Protein AF-0000000066665970 (afdb_homodimer)

Solvent-accessible surface area (backbone atoms only — not comparable to full-atom values): 19344 Å² total; per-residue (Å²): 90,28,42,29,32,41,60,46,60,26,28,66,60,23,22,53,24,30,76,84,65,47,53,86,88,64,72,66,55,68,67,56,44,50,51,52,45,58,52,54,68,64,41,57,36,41,33,26,25,52,68,52,44,53,59,45,62,69,40,40,80,62,57,58,90,84,49,55,71,68,56,52,49,40,20,52,50,56,42,66,36,40,30,42,35,45,34,78,76,65,85,76,74,64,57,56,41,43,82,39,59,70,59,65,60,60,50,50,52,50,57,25,66,72,37,69,52,34,31,34,46,37,49,52,68,52,45,45,64,32,52,85,71,66,60,60,47,31,41,38,39,32,37,34,44,30,36,48,30,45,46,47,53,61,60,51,79,39,97,59,60,46,64,36,35,76,75,46,75,46,80,54,98,66,34,41,36,39,32,32,30,69,98,90,30,42,28,33,40,60,45,60,26,29,67,60,24,24,54,23,31,76,84,65,47,55,87,89,66,71,68,54,69,68,57,44,50,50,50,45,57,52,54,70,64,43,58,35,41,32,26,25,53,68,52,44,52,57,45,63,69,41,37,78,62,57,56,90,84,49,54,71,68,56,52,49,42,21,52,50,57,41,65,37,39,30,41,34,45,34,76,76,66,88,76,72,64,58,56,41,43,82,38,58,69,59,65,60,60,51,50,52,50,55,25,66,73,39,69,52,34,31,34,46,37,48,53,68,53,46,43,65,31,51,85,71,68,60,59,48,30,40,38,38,32,38,35,44,32,35,47,31,46,47,47,54,60,60,50,77,40,96,60,61,45,62,36,34,77,73,46,76,46,81,53,96,66,34,42,36,38,31,31,30,70,99

Sequence (366 aa):
MRKLIYSFTVSLDGFINDRDGKIDWSDPDDELHQFHNDRYREIEISLHGRRLYELMAEYWPHVPADASPIEREFGRLWTDKPKVVFSRTLTEVQWNSTLVRENAVEEVRKLKADGDGVMEVGGAELGAALIPHGLVDEYWLFVSPVVLGGGTPLFPLLDKRIQLRLAETKHFDKVVHMRYVLDMRKLIYSFTVSLDGFINDRDGKIDWSDPDDELHQFHNDRYREIEISLHGRRLYELMAEYWPHVPADASPIEREFGRLWTDKPKVVFSRTLTEVQWNSTLVRENAVEEVRKLKADGDGVMEVGGAELGAALIPHGLVDEYWLFVSPVVLGGGTPLFPLLDKRIQLRLAETKHFDKVVHMRYVLD

Radius of gyration: 23.0 Å; Cα contacts (8 Å, |Δi|>4): 744; chains: 2; bounding box: 43×68×48 Å

pLDDT: mean 96.1, std 2.22, range [83.62, 98.44]

InterPro domains:
  IPR002734 Bacterial bifunctional deaminase-reductase, C-terminal [PF01872] (2-177)
  IPR024072 Dihydrofolate reductase-like domain superfamily [G3DSA:3.40.430.10] (2-180)
  IPR024072 Dihydrofolate reductase-like domain superfamily [SSF53597] (2-179)
  IPR050765 Riboflavin Biosynthesis HTP Reductase [PTHR38011] (2-181)

Structure (mmCIF, N/CA/C/O backbone):
data_AF-0000000066665970-model_v1
#
loop_
_entity.id
_entity.type
_entity.pdbx_description
1 polymer 'Bacterial bifunctional deaminase-reductase C-terminal domain-containing protein'
#
loop_
_atom_site.group_PDB
_atom_site.id
_atom_site.type_symbol
_atom_site.label_atom_id
_atom_site.label_alt_id
_atom_site.label_comp_id
_atom_site.label_asym_id
_atom_site.label_entity_id
_atom_site.label_seq_id
_atom_site.pdbx_PDB_ins_code
_atom_site.Cartn_x
_atom_site.Cartn_y
_atom_site.Cartn_z
_atom_site.occupancy
_atom_site.B_iso_or_equiv
_atom_site.auth_seq_id
_atom_site.auth_comp_id
_atom_site.auth_asym_id
_atom_site.auth_atom_id
_atom_site.pdbx_PDB_model_num
ATOM 1 N N . MET A 1 1 ? -19.266 21.188 7.223 1 94.88 1 MET A N 1
ATOM 2 C CA . MET A 1 1 ? -18.219 20.656 8.094 1 94.88 1 MET A CA 1
ATOM 3 C C . MET A 1 1 ? -16.891 20.594 7.363 1 94.88 1 MET A C 1
ATOM 5 O O . MET A 1 1 ? -16.828 20.25 6.18 1 94.88 1 MET A O 1
ATOM 9 N N . ARG A 1 2 ? -15.82 20.938 8.062 1 97.75 2 ARG A N 1
ATOM 10 C CA . ARG A 1 2 ? -14.5 20.875 7.449 1 97.75 2 ARG A CA 1
ATOM 11 C C . ARG A 1 2 ? -14.18 19.453 6.98 1 97.75 2 ARG A C 1
ATOM 13 O O . ARG A 1 2 ? -14.555 18.484 7.637 1 97.75 2 ARG A O 1
ATOM 20 N N . LYS A 1 3 ? -13.5 19.391 5.941 1 97.44 3 LYS A N 1
ATOM 21 C CA . LYS A 1 3 ? -12.953 18.125 5.469 1 97.44 3 LYS A CA 1
ATOM 22 C C . LYS A 1 3 ? -11.594 17.844 6.102 1 97.44 3 LYS A C 1
ATOM 24 O O . LYS A 1 3 ? -10.758 18.75 6.215 1 97.44 3 LYS A O 1
A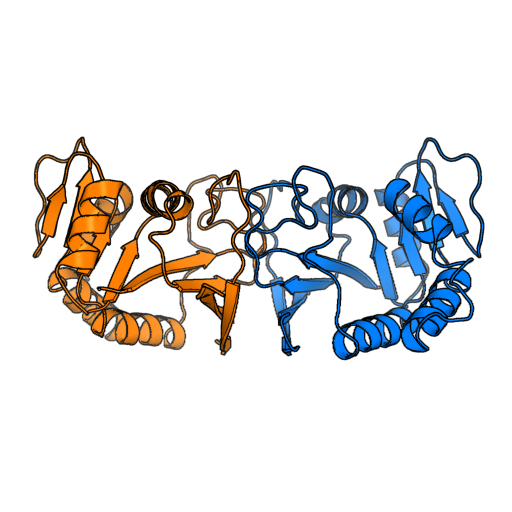TOM 29 N N . LEU A 1 4 ? -11.414 16.641 6.531 1 98.25 4 LEU A N 1
ATOM 30 C CA . LEU A 1 4 ? -10.133 16.234 7.09 1 98.25 4 LEU A CA 1
ATOM 31 C C . LEU A 1 4 ? -9.414 15.258 6.16 1 98.25 4 LEU A C 1
ATOM 33 O O . LEU A 1 4 ? -9.953 14.188 5.84 1 98.25 4 LEU A O 1
ATOM 37 N N . ILE A 1 5 ? -8.203 15.641 5.773 1 98.19 5 ILE A N 1
ATOM 38 C CA . ILE A 1 5 ? -7.395 14.844 4.863 1 98.19 5 ILE A CA 1
ATOM 39 C C . ILE A 1 5 ? -6.242 14.195 5.633 1 98.19 5 ILE A C 1
ATOM 41 O O . ILE A 1 5 ? -5.613 14.836 6.477 1 98.19 5 ILE A O 1
ATOM 45 N N . TYR A 1 6 ? -6.055 12.961 5.457 1 98.06 6 TYR A N 1
ATOM 46 C CA . TYR A 1 6 ? -4.879 12.219 5.898 1 98.06 6 TYR A CA 1
ATOM 47 C C . TYR A 1 6 ? -3.949 11.922 4.727 1 98.06 6 TYR A C 1
ATOM 49 O O . TYR A 1 6 ? -4.285 11.133 3.846 1 98.06 6 TYR A O 1
ATOM 57 N N . SER A 1 7 ? -2.76 12.547 4.73 1 96.69 7 SER A N 1
ATOM 58 C CA . SER A 1 7 ? -1.873 12.5 3.572 1 96.69 7 SER A CA 1
ATOM 59 C C . SER A 1 7 ? -0.448 12.141 3.979 1 96.69 7 SER A C 1
ATOM 61 O O . SER A 1 7 ? 0.111 12.742 4.898 1 96.69 7 SER A O 1
ATOM 63 N N . PHE A 1 8 ? 0.18 11.156 3.26 1 96.38 8 PHE A N 1
ATOM 64 C CA . PHE A 1 8 ? 1.546 10.734 3.549 1 96.38 8 PHE A CA 1
ATOM 65 C C . PHE A 1 8 ? 2.213 10.164 2.301 1 96.38 8 PHE A C 1
ATOM 67 O O . PHE A 1 8 ? 1.544 9.586 1.443 1 96.38 8 PHE A O 1
ATOM 74 N N . THR A 1 9 ? 3.498 10.438 2.242 1 96.94 9 THR A N 1
ATOM 75 C CA . THR A 1 9 ? 4.312 9.539 1.429 1 96.94 9 THR A CA 1
ATOM 76 C C . THR A 1 9 ? 4.492 8.195 2.123 1 96.94 9 THR A C 1
ATOM 78 O O . THR A 1 9 ? 4.801 8.141 3.316 1 96.94 9 THR A O 1
ATOM 81 N N . VAL A 1 10 ? 4.242 7.16 1.372 1 97.56 10 VAL A N 1
ATOM 82 C CA . VAL A 1 10 ? 4.223 5.832 1.976 1 97.56 10 VAL A CA 1
ATOM 83 C C . VAL A 1 10 ? 4.961 4.844 1.075 1 97.56 10 VAL A C 1
ATOM 85 O O . VAL A 1 10 ? 4.973 5 -0.149 1 97.56 10 VAL A O 1
ATOM 88 N N . SER A 1 11 ? 5.672 3.883 1.719 1 98 11 SER A N 1
ATOM 89 C CA . SER A 1 11 ? 6.309 2.805 0.971 1 98 11 SER A CA 1
ATOM 90 C C . SER A 1 11 ? 5.281 1.805 0.455 1 98 11 SER A C 1
ATOM 92 O O . SER A 1 11 ? 4.113 1.843 0.856 1 98 11 SER A O 1
ATOM 94 N N . LEU A 1 12 ? 5.707 0.914 -0.422 1 97.25 12 LEU A N 1
ATOM 95 C CA . LEU A 1 12 ? 4.82 -0.075 -1.021 1 97.25 12 LEU A CA 1
ATOM 96 C C . LEU A 1 12 ? 4.242 -1.004 0.042 1 97.25 12 LEU A C 1
ATOM 98 O O . LEU A 1 12 ? 3.117 -1.49 -0.096 1 97.25 12 LEU A O 1
ATOM 102 N N . ASP A 1 13 ? 5.055 -1.202 1.078 1 97.31 13 ASP A N 1
ATOM 103 C CA . ASP A 1 13 ? 4.605 -2.107 2.131 1 97.31 13 ASP A CA 1
ATOM 104 C C . ASP A 1 13 ? 3.93 -1.341 3.264 1 97.31 13 ASP A C 1
ATOM 106 O O . ASP A 1 13 ? 3.664 -1.902 4.328 1 97.31 13 ASP A O 1
ATOM 110 N N . GLY A 1 14 ? 3.629 -0.026 3.125 1 96.69 14 GLY A N 1
ATOM 111 C CA . GLY A 1 14 ? 2.652 0.674 3.943 1 96.69 14 GLY A CA 1
ATOM 112 C C . GLY A 1 14 ? 3.275 1.429 5.102 1 96.69 14 GLY A C 1
ATOM 113 O O . GLY A 1 14 ? 2.594 1.75 6.078 1 96.69 14 GLY A O 1
ATOM 114 N N . PHE A 1 15 ? 4.574 1.731 5.016 1 97.38 15 PHE A N 1
ATOM 115 C CA . PHE A 1 15 ? 5.234 2.432 6.113 1 97.38 15 PHE A CA 1
ATOM 116 C C . PHE A 1 15 ? 5.543 3.873 5.727 1 97.38 15 PHE A C 1
ATOM 118 O O . PHE A 1 15 ? 5.875 4.156 4.574 1 97.38 15 PHE A O 1
ATOM 125 N N . ILE A 1 16 ? 5.504 4.781 6.746 1 96.62 16 ILE A N 1
ATOM 126 C CA . ILE A 1 16 ? 5.738 6.195 6.477 1 96.62 16 ILE A CA 1
ATOM 127 C C . ILE A 1 16 ? 7.18 6.559 6.824 1 96.62 16 ILE A C 1
ATOM 129 O O . ILE A 1 16 ? 7.66 7.637 6.465 1 96.62 16 ILE A O 1
ATOM 133 N N . ASN A 1 17 ? 7.852 5.77 7.574 1 96.12 17 ASN A N 1
ATOM 134 C CA . ASN A 1 17 ? 9.281 5.809 7.867 1 96.12 17 ASN A CA 1
ATOM 135 C C . ASN A 1 17 ? 9.844 4.41 8.094 1 96.12 17 ASN A C 1
ATOM 137 O O . ASN A 1 17 ? 9.094 3.438 8.188 1 96.12 17 ASN A O 1
ATOM 141 N N . ASP A 1 18 ? 11.156 4.312 8.008 1 96.31 18 ASP A N 1
ATOM 142 C CA . ASP A 1 18 ? 11.75 2.998 8.227 1 96.31 18 ASP A CA 1
ATOM 143 C C . ASP A 1 18 ? 11.906 2.709 9.719 1 96.31 18 ASP A C 1
ATOM 145 O O . ASP A 1 18 ? 11.383 3.447 10.562 1 96.31 18 ASP A O 1
ATOM 149 N N . ARG A 1 19 ? 12.5 1.655 10.109 1 95.19 19 ARG A N 1
ATOM 150 C CA . ARG A 1 19 ? 12.578 1.18 11.492 1 95.19 19 ARG A CA 1
ATOM 151 C C . ARG A 1 19 ? 13.375 2.15 12.359 1 95.19 19 ARG A C 1
ATOM 153 O O . ARG A 1 19 ? 13.195 2.188 13.578 1 95.19 19 ARG A O 1
ATOM 160 N N . ASP A 1 20 ? 14.211 2.898 11.734 1 94.12 20 ASP A N 1
ATOM 161 C CA . ASP A 1 20 ? 15.016 3.877 12.453 1 94.12 20 ASP A CA 1
ATOM 162 C C . ASP A 1 20 ? 14.344 5.246 12.469 1 94.12 20 ASP A C 1
ATOM 164 O O . ASP A 1 20 ? 14.938 6.234 12.891 1 94.12 20 ASP A O 1
ATOM 168 N N . GLY A 1 21 ? 13.195 5.293 11.93 1 92.44 21 GLY A N 1
ATOM 169 C CA . GLY A 1 21 ? 12.469 6.547 11.883 1 92.44 21 GLY A CA 1
ATOM 170 C C . GLY A 1 21 ? 12.914 7.461 10.758 1 92.44 21 GLY A C 1
ATOM 171 O O . GLY A 1 21 ? 12.523 8.633 10.711 1 92.44 21 GLY A O 1
ATOM 172 N N . LYS A 1 22 ? 13.68 6.938 9.844 1 93.25 22 LYS A N 1
ATOM 173 C CA . LYS A 1 22 ? 14.234 7.758 8.773 1 93.25 22 LYS A CA 1
ATOM 174 C C . LYS A 1 22 ? 13.297 7.785 7.562 1 93.25 22 LYS A C 1
ATOM 176 O O . LYS A 1 22 ? 12.578 6.816 7.309 1 93.25 22 LYS A O 1
ATOM 181 N N . ILE A 1 23 ? 13.344 8.938 6.828 1 93.19 23 ILE A N 1
ATOM 182 C CA . ILE A 1 23 ? 12.484 9.125 5.664 1 93.19 23 ILE A CA 1
ATOM 183 C C . ILE A 1 23 ? 13.328 9.523 4.457 1 93.19 23 ILE A C 1
ATOM 185 O O . ILE A 1 23 ? 12.844 10.211 3.555 1 93.19 23 ILE A O 1
ATOM 189 N N . ASP A 1 24 ? 14.594 9.188 4.406 1 93.19 24 ASP A N 1
ATOM 190 C CA . ASP A 1 24 ? 15.516 9.586 3.348 1 93.19 24 ASP A CA 1
ATOM 191 C C . ASP A 1 24 ? 15.125 8.953 2.016 1 93.19 24 ASP A C 1
ATOM 193 O O . ASP A 1 24 ? 15.609 9.367 0.958 1 93.19 24 ASP A O 1
ATOM 197 N N . TRP A 1 25 ? 14.258 8.047 1.976 1 93.25 25 TRP A N 1
ATOM 198 C CA . TRP A 1 25 ? 13.789 7.332 0.794 1 93.25 25 TRP A CA 1
ATOM 199 C C . TRP A 1 25 ? 12.617 8.062 0.148 1 93.25 25 TRP A C 1
ATOM 201 O O . TRP A 1 25 ? 12.195 7.719 -0.959 1 93.25 25 TRP A O 1
ATOM 211 N N . SER A 1 26 ? 12.039 9.148 0.821 1 92.06 26 SER A N 1
ATOM 212 C CA . SER A 1 26 ? 10.766 9.734 0.41 1 92.06 26 SER A CA 1
ATOM 213 C C . SER A 1 26 ? 10.953 11.172 -0.058 1 92.06 26 SER A C 1
ATOM 215 O O . SER A 1 26 ? 9.969 11.906 -0.233 1 92.06 26 SER A O 1
ATOM 217 N N . ASP A 1 27 ? 12.102 11.633 -0.301 1 89.19 27 ASP A N 1
ATOM 218 C CA . ASP A 1 27 ? 12.328 13.023 -0.698 1 89.19 27 ASP A CA 1
ATOM 219 C C . ASP A 1 27 ? 11.648 13.328 -2.027 1 89.19 27 ASP A C 1
ATOM 221 O O . ASP A 1 27 ? 11.914 12.68 -3.037 1 89.19 27 ASP A O 1
ATOM 225 N N . PRO A 1 28 ? 10.867 14.367 -2.012 1 92.62 28 PRO A N 1
ATOM 226 C CA . PRO A 1 28 ? 10.195 14.711 -3.268 1 92.62 28 PRO A CA 1
ATOM 227 C C . PRO A 1 28 ? 11.117 15.406 -4.262 1 92.62 28 PRO A C 1
ATOM 229 O O . PRO A 1 28 ? 12 16.172 -3.863 1 92.62 28 PRO A O 1
ATOM 232 N N . ASP A 1 29 ? 10.844 15.125 -5.508 1 93.38 29 ASP A N 1
ATOM 233 C CA . ASP A 1 29 ? 11.438 15.992 -6.52 1 93.38 29 ASP A CA 1
ATOM 234 C C . ASP A 1 29 ? 10.688 17.312 -6.613 1 93.38 29 ASP A C 1
ATOM 236 O O . ASP A 1 29 ? 9.711 17.547 -5.887 1 93.38 29 ASP A O 1
ATOM 240 N N . ASP A 1 30 ? 11.086 18.188 -7.5 1 94.94 30 ASP A N 1
ATOM 241 C CA . ASP A 1 30 ? 10.547 19.531 -7.559 1 94.94 30 ASP A CA 1
ATOM 242 C C . ASP A 1 30 ? 9.062 19.531 -7.918 1 94.94 30 ASP A C 1
ATOM 244 O O . ASP A 1 30 ? 8.266 20.281 -7.344 1 94.94 30 ASP A O 1
ATOM 248 N N . GLU A 1 31 ? 8.75 18.703 -8.805 1 97.06 31 GLU A N 1
ATOM 249 C CA . GLU A 1 31 ? 7.352 18.656 -9.227 1 97.06 31 GLU A CA 1
ATOM 250 C C . GLU A 1 31 ? 6.441 18.234 -8.086 1 97.06 31 GLU A C 1
ATOM 252 O O . GLU A 1 31 ? 5.418 18.859 -7.824 1 97.06 31 GLU A O 1
ATOM 257 N N . LEU A 1 32 ? 6.801 17.188 -7.445 1 96.94 32 LEU A N 1
ATOM 258 C CA . LEU A 1 32 ? 6.016 16.703 -6.32 1 96.94 32 LEU A CA 1
ATOM 259 C C . LEU A 1 32 ? 6.008 17.703 -5.176 1 96.94 32 LEU A C 1
ATOM 261 O O . LEU A 1 32 ? 4.969 17.922 -4.551 1 96.94 32 LEU A O 1
ATOM 265 N N . HIS A 1 33 ? 7.148 18.297 -4.922 1 96.75 33 HIS A N 1
ATOM 266 C CA . HIS A 1 33 ? 7.215 19.312 -3.875 1 96.75 33 HIS A CA 1
ATOM 267 C C . HIS A 1 33 ? 6.285 20.484 -4.18 1 96.75 33 HIS A C 1
ATOM 269 O O . HIS A 1 33 ? 5.566 20.953 -3.295 1 96.75 33 HIS A O 1
ATOM 275 N N . GLN A 1 34 ? 6.309 20.938 -5.406 1 97.75 34 GLN A N 1
ATOM 276 C CA . GLN A 1 34 ? 5.422 22.031 -5.789 1 97.75 34 GLN A CA 1
ATOM 277 C C . GLN A 1 34 ? 3.957 21.625 -5.652 1 97.75 34 GLN A C 1
ATOM 279 O O . GLN A 1 34 ? 3.117 22.438 -5.246 1 97.75 34 GLN A O 1
ATOM 284 N N . PHE A 1 35 ? 3.662 20.422 -5.992 1 97.94 35 PHE A N 1
ATOM 285 C CA . PHE A 1 35 ? 2.312 19.906 -5.805 1 97.94 35 PHE A CA 1
ATOM 286 C C . PHE A 1 35 ? 1.904 19.984 -4.34 1 97.94 35 PHE A C 1
ATOM 288 O O . PHE A 1 35 ? 0.783 20.375 -4.02 1 97.94 35 PHE A O 1
ATOM 295 N N . HIS A 1 36 ? 2.766 19.594 -3.398 1 97 36 HIS A N 1
ATOM 296 C CA . HIS A 1 36 ? 2.502 19.672 -1.966 1 97 36 HIS A CA 1
ATOM 297 C C . HIS A 1 36 ? 2.277 21.125 -1.531 1 97 36 HIS A C 1
ATOM 299 O O . HIS A 1 36 ? 1.388 21.406 -0.723 1 97 36 HIS A O 1
ATOM 305 N N . ASN A 1 37 ? 3.094 22.016 -2.088 1 98 37 ASN A N 1
ATOM 306 C CA . ASN A 1 37 ? 2.916 23.422 -1.77 1 98 37 ASN A CA 1
ATOM 307 C C . ASN A 1 37 ? 1.539 23.922 -2.193 1 98 37 ASN A C 1
ATOM 309 O O . ASN A 1 37 ? 0.858 24.609 -1.424 1 98 37 ASN A O 1
ATOM 313 N N . ASP A 1 38 ? 1.176 23.594 -3.416 1 97.94 38 ASP A N 1
ATOM 314 C CA . ASP A 1 38 ? -0.11 24.031 -3.949 1 97.94 38 ASP A CA 1
ATOM 315 C C . ASP A 1 38 ? -1.266 23.5 -3.102 1 97.94 38 ASP A C 1
ATOM 317 O O . ASP A 1 38 ? -2.193 24.25 -2.775 1 97.94 38 ASP A O 1
ATOM 321 N N . ARG A 1 39 ? -1.162 22.297 -2.748 1 96.06 39 ARG A N 1
ATOM 322 C CA . ARG A 1 39 ? -2.182 21.703 -1.899 1 96.06 39 ARG A CA 1
ATOM 323 C C . ARG A 1 39 ? -2.207 22.344 -0.521 1 96.06 39 ARG A C 1
ATOM 325 O O . ARG A 1 39 ? -3.277 22.641 0.013 1 96.06 39 ARG A O 1
ATOM 332 N N . TYR A 1 40 ? -1.045 22.547 0.032 1 97 40 TYR A N 1
ATOM 333 C CA . TYR A 1 40 ? -0.93 23.109 1.368 1 97 40 TYR A CA 1
ATOM 334 C C . TYR A 1 40 ? -1.533 24.516 1.416 1 97 40 TYR A C 1
ATOM 336 O O . TYR A 1 40 ? -2.111 24.906 2.43 1 97 40 TYR A O 1
ATOM 344 N N . ARG A 1 41 ? -1.394 25.188 0.301 1 97 41 ARG A N 1
ATOM 345 C CA . ARG A 1 41 ? -1.977 26.531 0.196 1 97 41 ARG A CA 1
ATOM 346 C C . ARG A 1 41 ? -3.488 26.484 0.397 1 97 41 ARG A C 1
ATOM 348 O O . ARG A 1 41 ? -4.074 27.422 0.947 1 97 41 ARG A O 1
ATOM 355 N N . GLU A 1 42 ? -4.055 25.422 0.084 1 96.19 42 GLU A N 1
ATOM 356 C CA . GLU A 1 42 ? -5.512 25.312 0.111 1 96.19 42 GLU A CA 1
ATOM 357 C C . GLU A 1 42 ? -6.004 24.844 1.478 1 96.19 42 GLU A C 1
ATOM 359 O O . GLU A 1 42 ? -7.195 24.922 1.774 1 96.19 42 GLU A O 1
ATOM 364 N N . ILE A 1 43 ? -5.148 24.375 2.314 1 97.31 43 ILE A N 1
ATOM 365 C CA . ILE A 1 43 ? -5.488 23.906 3.648 1 97.31 43 ILE A CA 1
ATOM 366 C C . ILE A 1 43 ? -5.758 25.078 4.574 1 97.31 43 ILE A C 1
ATOM 368 O O . ILE A 1 43 ? -5.031 26.078 4.543 1 97.31 43 ILE A O 1
ATOM 372 N N . GLU A 1 44 ? -6.805 24.953 5.309 1 98.06 44 GLU A N 1
ATOM 373 C CA . GLU A 1 44 ? -7.145 26 6.266 1 98.06 44 GLU A CA 1
ATOM 374 C C . GLU A 1 44 ? -6.398 25.812 7.582 1 98.06 44 GLU A C 1
ATOM 376 O O . GLU A 1 44 ? -5.898 26.781 8.156 1 98.06 44 GLU A O 1
ATOM 381 N N . ILE A 1 45 ? -6.324 24.578 8.062 1 98.25 45 ILE A N 1
ATOM 382 C CA . ILE A 1 45 ? -5.688 24.266 9.336 1 98.25 45 ILE A CA 1
ATOM 383 C C . ILE A 1 45 ? -4.863 22.984 9.188 1 98.25 45 ILE A C 1
ATOM 385 O O . ILE A 1 45 ? -5.336 21.984 8.625 1 98.25 45 ILE A O 1
ATOM 389 N N . SER A 1 46 ? -3.686 23.031 9.625 1 98.25 46 SER A N 1
ATOM 390 C CA . SER A 1 46 ? -2.836 21.859 9.68 1 98.25 46 SER A CA 1
ATOM 391 C C . SER A 1 46 ? -2.787 21.266 11.094 1 98.25 46 SER A C 1
ATOM 393 O O . SER A 1 46 ? -2.541 22 12.062 1 98.25 46 SER A O 1
ATOM 395 N N . LEU A 1 47 ? -3.041 20 11.242 1 98.31 47 LEU A N 1
ATOM 396 C CA . LEU A 1 47 ? -2.996 19.312 12.523 1 98.31 47 LEU A CA 1
ATOM 397 C C . LEU A 1 47 ? -1.677 18.578 12.695 1 98.31 47 LEU A C 1
ATOM 399 O O . LEU A 1 47 ? -1.265 17.812 11.812 1 98.31 47 LEU A O 1
ATOM 403 N N . HIS A 1 48 ? -1.069 18.766 13.828 1 96.88 48 HIS A N 1
ATOM 404 C CA . HIS A 1 48 ? 0.224 18.156 14.102 1 96.88 48 HIS A CA 1
ATOM 405 C C . HIS A 1 48 ? 0.209 17.391 15.43 1 96.88 48 HIS A C 1
ATOM 407 O O . HIS A 1 48 ? -0.414 17.844 16.391 1 96.88 48 HIS A O 1
ATOM 413 N N . GLY A 1 49 ? 0.889 16.25 15.438 1 94.88 49 GLY A N 1
ATOM 414 C CA . GLY A 1 49 ? 1.401 15.766 16.703 1 94.88 49 GLY A CA 1
ATOM 415 C C . GLY A 1 49 ? 2.703 16.422 17.125 1 94.88 49 GLY A C 1
ATOM 416 O O . GLY A 1 49 ? 3.297 17.172 16.344 1 94.88 49 GLY A O 1
ATOM 417 N N . ARG A 1 50 ? 3.219 16.094 18.297 1 94.25 50 ARG A N 1
ATOM 418 C CA . ARG A 1 50 ? 4.398 16.75 18.859 1 94.25 50 ARG A CA 1
ATOM 419 C C . ARG A 1 50 ? 5.621 16.531 17.984 1 94.25 50 ARG A C 1
ATOM 421 O O . ARG A 1 50 ? 6.332 17.484 17.641 1 94.25 50 ARG A O 1
ATOM 428 N N . ARG A 1 51 ? 5.832 15.32 17.625 1 91.44 51 ARG A N 1
ATOM 429 C CA . ARG A 1 51 ? 7.055 14.977 16.906 1 91.44 51 ARG A CA 1
ATOM 430 C C . ARG A 1 51 ? 7.109 15.688 15.547 1 91.44 51 ARG A C 1
ATOM 432 O O . ARG A 1 51 ? 8.133 16.266 15.188 1 91.44 51 ARG A O 1
ATOM 439 N N . LEU A 1 52 ? 6.012 15.672 14.859 1 93.31 52 LEU A N 1
ATOM 440 C CA . LEU A 1 52 ? 5.965 16.359 13.578 1 93.31 52 LEU A CA 1
ATOM 441 C C . LEU A 1 52 ? 6.148 17.875 13.766 1 93.31 52 LEU A C 1
ATOM 443 O O . LEU A 1 52 ? 6.918 18.5 13.039 1 93.31 52 LEU A O 1
ATOM 447 N N . TYR A 1 53 ? 5.457 18.391 14.734 1 96.25 53 TYR A N 1
ATOM 448 C CA . TYR A 1 53 ? 5.547 19.812 14.977 1 96.25 53 TYR A CA 1
ATOM 449 C C . TYR A 1 53 ? 6.988 20.234 15.234 1 96.25 53 TYR A C 1
ATOM 451 O O . TYR A 1 53 ? 7.488 21.188 14.633 1 96.25 53 TYR A O 1
ATOM 459 N N . GLU A 1 54 ? 7.637 19.5 16.125 1 95.81 54 GLU A N 1
ATOM 460 C CA . GLU A 1 54 ? 9.008 19.828 16.484 1 95.81 54 GLU A CA 1
ATOM 461 C C . GLU A 1 54 ? 9.938 19.719 15.281 1 95.81 54 GLU A C 1
ATOM 463 O O . GLU A 1 54 ? 10.797 20.578 15.07 1 95.81 54 GLU A O 1
ATOM 468 N N . LEU A 1 55 ? 9.742 18.719 14.523 1 92.94 55 LEU A N 1
ATOM 469 C CA . LEU A 1 55 ? 10.547 18.516 13.328 1 92.94 55 LEU A CA 1
ATOM 470 C C . LEU A 1 55 ? 10.375 19.688 12.359 1 92.94 55 LEU A C 1
ATOM 472 O O . LEU A 1 55 ? 11.359 20.234 11.867 1 92.94 55 LEU A O 1
ATOM 476 N N . MET A 1 56 ? 9.18 20.094 12.172 1 95.38 56 MET A N 1
ATOM 477 C CA . MET A 1 56 ? 8.883 21.172 11.242 1 95.38 56 MET A CA 1
ATOM 478 C C . MET A 1 56 ? 9.383 22.516 11.773 1 95.38 56 MET A C 1
ATOM 480 O O . MET A 1 56 ? 9.984 23.297 11.031 1 95.38 56 MET A O 1
ATOM 484 N N . ALA A 1 57 ? 9.148 22.703 13 1 96.25 57 ALA A N 1
ATOM 485 C CA . ALA A 1 57 ? 9.5 23.969 13.648 1 96.25 57 ALA A CA 1
ATOM 486 C C . ALA A 1 57 ? 11.008 24.172 13.672 1 96.25 57 ALA A C 1
ATOM 488 O O . ALA A 1 57 ? 11.492 25.297 13.711 1 96.25 57 ALA A O 1
ATOM 489 N N . GLU A 1 58 ? 11.703 23.094 13.68 1 95.62 58 GLU A N 1
ATOM 490 C CA . GLU A 1 58 ? 13.164 23.156 13.742 1 95.62 58 GLU A CA 1
ATOM 491 C C . GLU A 1 58 ? 13.75 23.656 12.43 1 95.62 58 GLU A C 1
ATOM 493 O O . GLU A 1 58 ? 14.789 24.312 12.422 1 95.62 58 GLU A O 1
ATOM 498 N N . TYR A 1 59 ? 13.07 23.484 11.383 1 95.31 59 TYR A N 1
ATOM 499 C CA . TYR A 1 59 ? 13.711 23.719 10.094 1 95.31 59 TYR A CA 1
ATOM 500 C C . TYR A 1 59 ? 12.984 24.812 9.312 1 95.31 59 TYR A C 1
ATOM 502 O O . TYR A 1 59 ? 13.602 25.797 8.883 1 95.31 59 TYR A O 1
ATOM 510 N N . TRP A 1 60 ? 11.758 24.766 9.188 1 96.44 60 TRP A N 1
ATOM 511 C CA . TRP A 1 60 ? 11.047 25.5 8.141 1 96.44 60 TRP A CA 1
ATOM 512 C C . TRP A 1 60 ? 11.031 27 8.445 1 96.44 60 TRP A C 1
ATOM 514 O O . TRP A 1 60 ? 11.148 27.828 7.535 1 96.44 60 TRP A O 1
ATOM 524 N N . PRO A 1 61 ? 10.922 27.438 9.727 1 96.5 61 PRO A N 1
ATOM 525 C CA . PRO A 1 61 ? 11 28.875 10 1 96.5 61 PRO A CA 1
ATOM 526 C C . PRO A 1 61 ? 12.398 29.438 9.766 1 96.5 61 PRO A C 1
ATOM 528 O O . PRO A 1 61 ? 12.562 30.672 9.695 1 96.5 61 PRO A O 1
ATOM 531 N N . HIS A 1 62 ? 13.391 28.516 9.633 1 96.19 62 HIS A N 1
ATOM 532 C CA . HIS A 1 62 ? 14.781 28.938 9.539 1 96.19 62 HIS A CA 1
ATOM 533 C C . HIS A 1 62 ? 15.414 28.484 8.227 1 96.19 62 HIS A C 1
ATOM 535 O O . HIS A 1 62 ? 16.625 28.25 8.164 1 96.19 62 HIS A O 1
ATOM 541 N N . VAL A 1 63 ? 14.57 28.297 7.273 1 94.75 63 VAL A N 1
ATOM 542 C CA . VAL A 1 63 ? 15.078 27.859 5.977 1 94.75 63 VAL A CA 1
ATOM 543 C C . VAL A 1 63 ? 16.172 28.828 5.504 1 94.7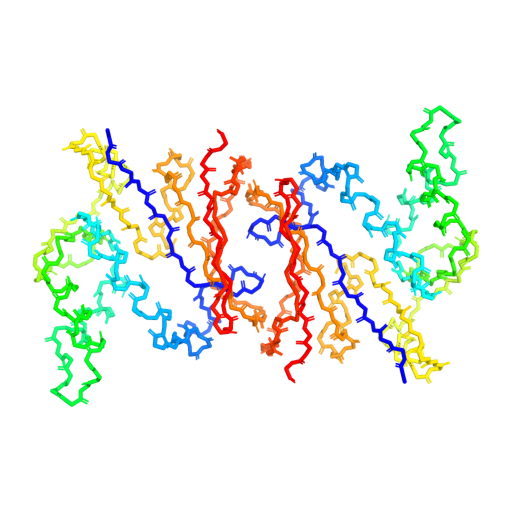5 63 VAL A C 1
ATOM 545 O O . VAL A 1 63 ? 15.977 30.047 5.523 1 94.75 63 VAL A O 1
ATOM 548 N N . PRO A 1 64 ? 17.297 28.25 5.109 1 94.44 64 PRO A N 1
ATOM 549 C CA . PRO A 1 64 ? 18.391 29.109 4.66 1 94.44 64 PRO A CA 1
ATOM 550 C C . PRO A 1 64 ? 18.016 29.969 3.459 1 94.44 64 PRO A C 1
ATOM 552 O O . PRO A 1 64 ? 17.172 29.578 2.65 1 94.44 64 PRO A O 1
ATOM 555 N N . ALA A 1 65 ? 18.719 31.078 3.393 1 90.75 65 ALA A N 1
ATOM 556 C CA . ALA A 1 65 ? 18.438 32 2.307 1 90.75 65 ALA A CA 1
ATOM 557 C C . ALA A 1 65 ? 18.797 31.406 0.952 1 90.75 65 ALA A C 1
ATOM 559 O O . ALA A 1 65 ? 18.188 31.75 -0.066 1 90.75 65 ALA A O 1
ATOM 560 N N . ASP A 1 66 ? 19.672 30.453 0.949 1 94.81 66 ASP A N 1
ATOM 561 C CA . ASP A 1 66 ? 20.125 29.875 -0.314 1 94.81 66 ASP A CA 1
ATOM 562 C C . ASP A 1 66 ? 19.359 28.609 -0.649 1 94.81 66 ASP A C 1
ATOM 564 O O . ASP A 1 66 ? 19.688 27.906 -1.609 1 94.81 66 ASP A O 1
ATOM 568 N N . ALA A 1 67 ? 18.375 28.344 0.117 1 94.38 67 ALA A N 1
ATOM 569 C CA . ALA A 1 67 ? 17.5 27.234 -0.22 1 94.38 67 ALA A CA 1
ATOM 570 C C . ALA A 1 67 ? 16.75 27.484 -1.525 1 94.38 67 ALA A C 1
ATOM 572 O O . ALA A 1 67 ? 16.656 28.641 -1.978 1 94.38 67 ALA A O 1
ATOM 573 N N . SER A 1 68 ? 16.281 26.422 -2.211 1 95.69 68 SER A N 1
ATOM 574 C CA . SER A 1 68 ? 15.547 26.547 -3.461 1 95.69 68 SER A CA 1
ATOM 575 C C . SER A 1 68 ? 14.289 27.391 -3.27 1 95.69 68 SER A C 1
ATOM 577 O O . SER A 1 68 ? 13.75 27.469 -2.164 1 95.69 68 SER A O 1
ATOM 579 N N . PRO A 1 69 ? 13.812 28.047 -4.309 1 96.5 69 PRO A N 1
ATOM 580 C CA . PRO A 1 69 ? 12.57 28.812 -4.211 1 96.5 69 PRO A CA 1
ATOM 581 C C . PRO A 1 69 ? 11.398 27.984 -3.695 1 96.5 69 PRO A C 1
ATOM 583 O O . PRO A 1 69 ? 10.562 28.5 -2.945 1 96.5 69 PRO A O 1
ATOM 586 N N . ILE A 1 70 ? 11.32 26.781 -4.043 1 96.75 70 ILE A N 1
ATOM 587 C CA . ILE A 1 70 ? 10.234 25.906 -3.633 1 96.75 70 ILE A CA 1
ATOM 588 C C . ILE A 1 70 ? 10.297 25.672 -2.125 1 96.75 70 ILE A C 1
ATOM 590 O O . ILE A 1 70 ? 9.266 25.703 -1.444 1 96.75 70 ILE A O 1
ATOM 594 N N . GLU A 1 71 ? 11.469 25.453 -1.628 1 96.12 71 GLU A N 1
ATOM 595 C CA . GLU A 1 71 ? 11.648 25.281 -0.191 1 96.12 71 GLU A CA 1
ATOM 596 C C . GLU A 1 71 ? 11.281 26.547 0.577 1 96.12 71 GLU A C 1
ATOM 598 O O . GLU A 1 71 ? 10.609 26.469 1.608 1 96.12 71 GLU A O 1
ATOM 603 N N . ARG A 1 72 ? 11.75 27.656 0.104 1 96.81 72 ARG A N 1
ATOM 604 C CA . ARG A 1 72 ? 11.461 28.938 0.764 1 96.81 72 ARG A CA 1
ATOM 605 C C . ARG A 1 72 ? 9.961 29.203 0.779 1 96.81 72 ARG A C 1
ATOM 607 O O . ARG A 1 72 ? 9.43 29.719 1.767 1 96.81 72 ARG A O 1
ATOM 614 N N . GLU A 1 73 ? 9.367 28.859 -0.308 1 96.94 73 GLU A N 1
ATOM 615 C CA . GLU A 1 73 ? 7.922 29.016 -0.373 1 96.94 73 GLU A CA 1
ATOM 616 C C . GLU A 1 73 ? 7.227 28.188 0.703 1 96.94 73 GLU A C 1
ATOM 618 O O . GLU A 1 73 ? 6.34 28.688 1.401 1 96.94 73 GLU A O 1
ATOM 623 N N . PHE A 1 74 ? 7.613 26.984 0.843 1 97.38 74 PHE A N 1
ATOM 624 C CA . PHE A 1 74 ? 6.984 26.125 1.838 1 97.38 74 PHE A CA 1
ATOM 625 C C . PHE A 1 74 ? 7.23 26.656 3.246 1 97.38 74 PHE A C 1
ATOM 627 O O . PHE A 1 74 ? 6.352 26.578 4.105 1 97.38 74 PHE A O 1
ATOM 634 N N . GLY A 1 75 ? 8.438 27.062 3.469 1 97.12 75 GLY A N 1
ATOM 635 C CA . GLY A 1 75 ? 8.719 27.656 4.762 1 97.12 75 GLY A CA 1
ATOM 636 C C . GLY A 1 75 ? 7.727 28.75 5.141 1 97.12 75 GLY A C 1
ATOM 637 O O . GLY A 1 75 ? 7.23 28.781 6.27 1 97.12 75 GLY A O 1
ATOM 638 N N . ARG A 1 76 ? 7.465 29.578 4.203 1 96.81 76 ARG A N 1
ATOM 639 C CA . ARG A 1 76 ? 6.508 30.656 4.438 1 96.81 76 ARG A CA 1
ATOM 640 C C . ARG A 1 76 ? 5.102 30.109 4.645 1 96.81 76 ARG A C 1
ATOM 642 O O . ARG A 1 76 ? 4.395 30.516 5.562 1 96.81 76 ARG A O 1
ATOM 649 N N . LEU A 1 77 ? 4.766 29.156 3.809 1 97.88 77 LEU A N 1
ATOM 650 C CA . LEU A 1 77 ? 3.439 28.547 3.918 1 97.88 77 LEU A CA 1
ATOM 651 C C . LEU A 1 77 ? 3.242 27.922 5.289 1 97.88 77 LEU A C 1
ATOM 653 O O . LEU A 1 77 ? 2.23 28.156 5.953 1 97.88 77 LEU A O 1
ATOM 657 N N . TRP A 1 78 ? 4.238 27.188 5.719 1 97.81 78 TRP A N 1
ATOM 658 C CA . TRP A 1 78 ? 4.113 26.469 6.984 1 97.81 78 TRP A CA 1
ATOM 659 C C . TRP A 1 78 ? 4.043 27.453 8.156 1 97.81 78 TRP A C 1
ATOM 661 O O . TRP A 1 78 ? 3.221 27.281 9.062 1 97.81 78 TRP A O 1
ATOM 671 N N . THR A 1 79 ? 4.855 28.516 8.156 1 97.88 79 THR A N 1
ATOM 672 C CA . THR A 1 79 ? 4.934 29.469 9.258 1 97.88 79 THR A CA 1
ATOM 673 C C . THR A 1 79 ? 3.631 30.25 9.391 1 97.88 79 THR A C 1
ATOM 675 O O . THR A 1 79 ? 3.186 30.547 10.5 1 97.88 79 THR A O 1
ATOM 678 N N . ASP A 1 80 ? 3 30.438 8.258 1 97.75 80 ASP A N 1
ATOM 679 C CA . ASP A 1 80 ? 1.805 31.266 8.25 1 97.75 80 ASP A CA 1
ATOM 680 C C . ASP A 1 80 ? 0.55 30.438 8.5 1 97.75 80 ASP A C 1
ATOM 682 O O . ASP A 1 80 ? -0.498 30.969 8.859 1 97.75 80 ASP A O 1
ATOM 686 N N . LYS A 1 81 ? 0.597 29.172 8.258 1 98.25 81 LYS A N 1
ATOM 687 C CA . LYS A 1 81 ? -0.567 28.297 8.32 1 98.25 81 LYS A CA 1
ATOM 688 C C . LYS A 1 81 ? -1.045 28.109 9.766 1 98.25 81 LYS A C 1
ATOM 690 O O . LYS A 1 81 ? -0.256 27.781 10.648 1 98.25 81 LYS A O 1
ATOM 695 N N . PRO A 1 82 ? -2.334 28.422 9.984 1 98.31 82 PRO A N 1
ATOM 696 C CA . PRO A 1 82 ? -2.854 28 11.289 1 98.31 82 PRO A CA 1
ATOM 697 C C . PRO A 1 82 ? -2.646 26.516 11.562 1 98.31 82 PRO A C 1
ATOM 699 O O . PRO A 1 82 ? -2.906 25.688 10.688 1 98.31 82 PRO A O 1
ATOM 702 N N . LYS A 1 83 ? -2.139 26.25 12.812 1 98 83 LYS A N 1
ATOM 703 C CA . LYS A 1 83 ? -1.88 24.859 13.195 1 98 83 LYS A CA 1
ATOM 704 C C . LYS A 1 83 ? -2.518 24.547 14.547 1 98 83 LYS A C 1
ATOM 706 O O . LYS A 1 83 ? -2.621 25.406 15.414 1 98 83 LYS A O 1
ATOM 711 N N . VAL A 1 84 ? -2.934 23.359 14.656 1 98.19 84 VAL A N 1
ATOM 712 C CA . VAL A 1 84 ? -3.289 22.797 15.961 1 98.19 84 VAL A CA 1
ATOM 713 C C . VAL A 1 84 ? -2.326 21.656 16.312 1 98.19 84 VAL A C 1
ATOM 715 O O . VAL A 1 84 ? -2.178 20.703 15.539 1 98.19 84 VAL A O 1
ATOM 718 N N . VAL A 1 85 ? -1.685 21.828 17.406 1 98 85 VAL A N 1
ATOM 719 C CA . VAL A 1 85 ? -0.685 20.859 17.859 1 98 85 VAL A CA 1
ATOM 720 C C . VAL A 1 85 ? -1.219 20.078 19.047 1 98 85 VAL A C 1
ATOM 722 O O . VAL A 1 85 ? -1.559 20.656 20.078 1 98 85 VAL A O 1
ATOM 725 N N . PHE A 1 86 ? -1.277 18.781 18.906 1 97.69 86 PHE A N 1
ATOM 726 C CA . PHE A 1 86 ? -1.732 17.891 19.984 1 97.69 86 PHE A CA 1
ATOM 727 C C . PHE A 1 86 ? -0.549 17.297 20.734 1 97.69 86 PHE A C 1
ATOM 729 O O . PHE A 1 86 ? 0.218 16.516 20.172 1 97.69 86 PHE A O 1
ATOM 736 N N . SER A 1 87 ? -0.441 17.703 21.906 1 96.25 87 SER A N 1
ATOM 737 C CA . SER A 1 87 ? 0.682 17.234 22.719 1 96.25 87 SER A CA 1
ATOM 738 C C . SER A 1 87 ? 0.385 17.391 24.203 1 96.25 87 SER A C 1
ATOM 740 O O . SER A 1 87 ? -0.125 18.422 24.641 1 96.25 87 SER A O 1
ATOM 742 N N . ARG A 1 88 ? 0.697 16.406 25.062 1 93.81 88 ARG A N 1
ATOM 743 C CA . ARG A 1 88 ? 0.538 16.469 26.516 1 93.81 88 ARG A CA 1
ATOM 744 C C . ARG A 1 88 ? 1.787 17.047 27.172 1 93.81 88 ARG A C 1
ATOM 746 O O . ARG A 1 88 ? 1.743 17.469 28.328 1 93.81 88 ARG A O 1
ATOM 753 N N . THR A 1 89 ? 2.881 17.062 26.344 1 94.12 89 THR A N 1
ATOM 754 C CA . THR A 1 89 ? 4.16 17.359 26.969 1 94.12 89 THR A CA 1
ATOM 755 C C . THR A 1 89 ? 4.652 18.75 26.562 1 94.12 89 THR A C 1
ATOM 757 O O . THR A 1 89 ? 5.324 19.422 27.344 1 94.12 89 THR A O 1
ATOM 760 N N . LEU A 1 90 ? 4.344 19.141 25.406 1 95.06 90 LEU A N 1
ATOM 761 C CA . LEU A 1 90 ? 4.727 20.5 25 1 95.06 90 LEU A CA 1
ATOM 762 C C . LEU A 1 90 ? 4.059 21.547 25.875 1 95.06 90 LEU A C 1
ATOM 764 O O . LEU A 1 90 ? 2.898 21.391 26.266 1 95.06 90 LEU A O 1
ATOM 768 N N . THR A 1 91 ? 4.809 22.562 26.156 1 95 91 THR A N 1
ATOM 769 C CA . THR A 1 91 ? 4.254 23.594 27.016 1 95 91 THR A CA 1
ATOM 770 C C . THR A 1 91 ? 3.98 24.875 26.219 1 95 91 THR A C 1
ATOM 772 O O . THR A 1 91 ? 3.236 25.75 26.672 1 95 91 THR A O 1
ATOM 775 N N . GLU A 1 92 ? 4.617 25 25.109 1 96.12 92 GLU A N 1
ATOM 776 C CA . GLU A 1 92 ? 4.422 26.188 24.266 1 96.12 92 GLU A CA 1
ATOM 777 C C . GLU A 1 92 ? 4.551 25.828 22.797 1 96.12 92 GLU A C 1
ATOM 779 O O . GLU A 1 92 ? 5.219 24.859 22.438 1 96.12 92 GLU A O 1
ATOM 784 N N . VAL A 1 93 ? 3.865 26.609 21.922 1 97.38 93 VAL A N 1
ATOM 785 C CA . VAL A 1 93 ? 3.961 26.484 20.469 1 97.38 93 VAL A CA 1
ATOM 786 C C . VAL A 1 93 ? 4.055 27.875 19.844 1 97.38 93 VAL A C 1
ATOM 788 O O . VAL A 1 93 ? 3.637 28.875 20.453 1 97.38 93 VAL A O 1
ATOM 791 N N . GLN A 1 94 ? 4.648 27.969 18.719 1 97.5 94 GLN A N 1
ATOM 792 C CA . GLN A 1 94 ? 4.855 29.203 17.969 1 97.5 94 GLN A CA 1
ATOM 793 C C . GLN A 1 94 ? 4.332 29.062 16.531 1 97.5 94 GLN A C 1
ATOM 795 O O . GLN A 1 94 ? 3.725 28.047 16.188 1 97.5 94 GLN A O 1
ATOM 800 N N . TRP A 1 95 ? 4.465 30.219 15.758 1 96.81 95 TRP A N 1
ATOM 801 C CA . TRP A 1 95 ? 4.188 30.25 14.328 1 96.81 95 TRP A CA 1
ATOM 802 C C . TRP A 1 95 ? 2.732 29.906 14.039 1 96.81 95 TRP A C 1
ATOM 804 O O . TRP A 1 95 ? 2.445 29.016 13.242 1 96.81 95 TRP A O 1
ATOM 814 N N . ASN A 1 96 ? 1.835 30.656 14.656 1 97.75 96 ASN A N 1
ATOM 815 C CA . ASN A 1 96 ? 0.402 30.578 14.391 1 97.75 96 ASN A CA 1
ATOM 816 C C . ASN A 1 96 ? -0.174 29.219 14.797 1 97.75 96 ASN A C 1
ATOM 818 O O . ASN A 1 96 ? -0.981 28.641 14.07 1 97.75 96 ASN A O 1
ATOM 822 N N . SER A 1 97 ? 0.321 28.672 15.969 1 98 97 SER A N 1
ATOM 823 C CA . SER A 1 97 ? -0.094 27.359 16.422 1 98 97 SER A CA 1
ATOM 824 C C . SER A 1 97 ? -0.884 27.438 17.719 1 98 97 SER A C 1
ATOM 826 O O . SER A 1 97 ? -0.652 28.328 18.531 1 98 97 SER A O 1
ATOM 828 N N . THR A 1 98 ? -1.803 26.609 17.859 1 97.81 98 THR A N 1
ATOM 829 C CA . THR A 1 98 ? -2.566 26.422 19.094 1 97.81 98 THR A CA 1
ATOM 830 C C . THR A 1 98 ? -2.297 25.047 19.688 1 97.81 98 THR A C 1
ATOM 832 O O . THR A 1 98 ? -2.264 24.047 18.969 1 97.81 98 THR A O 1
ATOM 835 N N . LEU A 1 99 ? -2.139 25 20.984 1 98.06 99 LEU A N 1
ATOM 836 C CA . LEU A 1 99 ? -1.789 23.75 21.672 1 98.06 99 LEU A CA 1
ATOM 837 C C . LEU A 1 99 ? -3.025 23.109 22.297 1 98.06 99 LEU A C 1
ATOM 839 O O . LEU A 1 99 ? -3.805 23.781 22.969 1 98.06 99 LEU A O 1
ATOM 843 N N . VAL A 1 100 ? -3.199 21.844 21.969 1 97.12 100 VAL A N 1
ATOM 844 C CA . VAL A 1 100 ? -4.262 21.031 22.562 1 97.12 100 VAL A CA 1
ATOM 845 C C . VAL A 1 100 ? -3.652 19.875 23.359 1 97.12 100 VAL A C 1
ATOM 847 O O . VAL A 1 100 ? -2.869 19.094 22.812 1 97.12 100 VAL A O 1
ATOM 850 N N . ARG A 1 101 ? -4.055 19.641 24.5 1 93.94 101 ARG A N 1
ATOM 851 C CA . ARG A 1 101 ? -3.334 18.719 25.375 1 93.94 101 ARG A CA 1
ATOM 852 C C . ARG A 1 101 ? -4.098 17.406 25.531 1 93.94 101 ARG A C 1
ATOM 854 O O . ARG A 1 101 ? -3.508 16.375 25.859 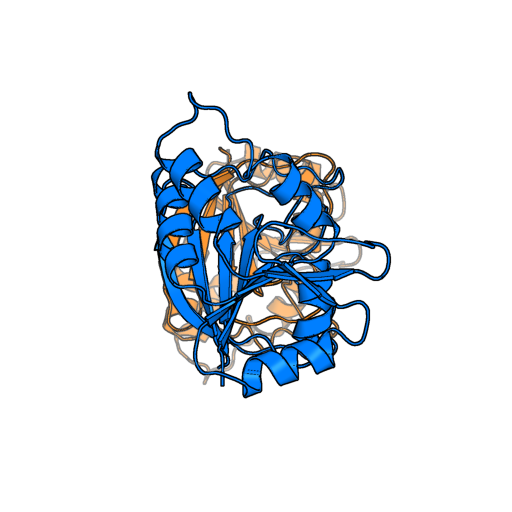1 93.94 101 ARG A O 1
ATOM 861 N N . GLU A 1 102 ? -5.449 17.516 25.438 1 90.5 102 GLU A N 1
ATOM 862 C CA . GLU A 1 102 ? -6.219 16.297 25.672 1 90.5 102 GLU A CA 1
ATOM 863 C C . GLU A 1 102 ? -7.391 16.203 24.703 1 90.5 102 GLU A C 1
ATOM 865 O O . GLU A 1 102 ? -7.715 17.172 24 1 90.5 102 GLU A O 1
ATOM 870 N N . ASN A 1 103 ? -7.914 14.945 24.531 1 93.38 103 ASN A N 1
ATOM 871 C CA . ASN A 1 103 ? -9.156 14.656 23.828 1 93.38 103 ASN A CA 1
ATOM 872 C C . ASN A 1 103 ? -9.062 15.023 22.344 1 93.38 103 ASN A C 1
ATOM 874 O O . ASN A 1 103 ? -9.93 15.719 21.812 1 93.38 103 ASN A O 1
ATOM 878 N N . ALA A 1 104 ? -8.016 14.516 21.734 1 95.38 104 ALA A N 1
ATOM 879 C CA . ALA A 1 104 ? -7.773 14.812 20.312 1 95.38 104 ALA A CA 1
ATOM 880 C C . ALA A 1 104 ? -9.016 14.539 19.484 1 95.38 104 ALA A C 1
ATOM 882 O O . ALA A 1 104 ? -9.398 15.359 18.641 1 95.38 104 ALA A O 1
ATOM 883 N N . VAL A 1 105 ? -9.711 13.461 19.719 1 97.31 105 VAL A N 1
ATOM 884 C CA . VAL A 1 105 ? -10.867 13.055 18.938 1 97.31 105 VAL A CA 1
ATOM 885 C C . VAL A 1 105 ? -11.977 14.102 19.078 1 97.31 105 VAL A C 1
ATOM 887 O O . VAL A 1 105 ? -12.523 14.578 18.078 1 97.31 105 VAL A O 1
ATOM 890 N N . GLU A 1 106 ? -12.266 14.477 20.281 1 97.81 106 GLU A N 1
ATOM 891 C CA . GLU A 1 106 ? -13.312 15.461 20.516 1 97.81 106 GLU A CA 1
ATOM 892 C C . GLU A 1 106 ? -12.938 16.828 19.953 1 97.81 106 GLU A C 1
ATOM 894 O O . GLU A 1 106 ? -13.781 17.516 19.375 1 97.81 106 GLU A O 1
ATOM 899 N N . GLU A 1 107 ? -11.719 17.156 20.156 1 97.69 107 GLU A N 1
ATOM 900 C CA . GLU A 1 107 ? -11.266 18.438 19.641 1 97.69 107 GLU A CA 1
ATOM 901 C C . GLU A 1 107 ? -11.344 18.5 18.125 1 97.69 107 GLU A C 1
ATOM 903 O O . GLU 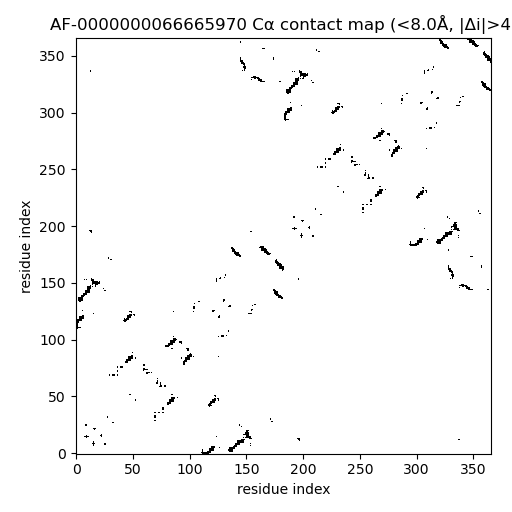A 1 107 ? -11.75 19.516 17.547 1 97.69 107 GLU A O 1
ATOM 908 N N . VAL A 1 108 ? -10.969 17.453 17.438 1 97.94 108 VAL A N 1
ATOM 909 C CA . VAL A 1 108 ? -11.031 17.406 15.977 1 97.94 108 VAL A CA 1
ATOM 910 C C . VAL A 1 108 ? -12.484 17.438 15.523 1 97.94 108 VAL A C 1
ATOM 912 O O . VAL A 1 108 ? -12.828 18.062 14.523 1 97.94 108 VAL A O 1
ATOM 915 N N . ARG A 1 109 ? -13.383 16.766 16.234 1 98.12 109 ARG A N 1
ATOM 916 C CA . ARG A 1 109 ? -14.805 16.828 15.922 1 98.12 109 ARG A CA 1
ATOM 917 C C . ARG A 1 109 ? -15.312 18.266 15.969 1 98.12 109 ARG A C 1
ATOM 919 O O . ARG A 1 109 ? -16.062 18.688 15.094 1 98.12 109 ARG A O 1
ATOM 926 N N . LYS A 1 110 ? -14.898 18.938 17 1 97.88 110 LYS A N 1
ATOM 927 C CA . LYS A 1 110 ? -15.297 20.328 17.141 1 97.88 110 LYS A CA 1
ATOM 928 C C . LYS A 1 110 ? -14.75 21.172 15.992 1 97.88 110 LYS A C 1
ATOM 930 O O . LYS A 1 110 ? -15.469 22 15.422 1 97.88 110 LYS A O 1
ATOM 935 N N . LEU A 1 111 ? -13.477 20.969 15.727 1 97.69 111 LEU A N 1
ATOM 936 C CA . LEU A 1 111 ? -12.852 21.703 14.633 1 97.69 111 LEU A CA 1
ATOM 937 C C . LEU A 1 111 ? -13.594 21.469 13.32 1 97.69 111 LEU A C 1
ATOM 939 O O . LEU A 1 111 ? -13.773 22.391 12.531 1 97.69 111 LEU A O 1
ATOM 943 N N . LYS A 1 112 ? -13.953 20.266 13.023 1 97.81 112 LYS A N 1
ATOM 944 C CA . LYS A 1 112 ? -14.695 19.922 11.812 1 97.81 112 LYS A CA 1
ATOM 945 C C . LYS A 1 112 ? -16.047 20.625 11.773 1 97.81 112 LYS A C 1
ATOM 947 O O . LYS A 1 112 ? -16.453 21.156 10.742 1 97.81 112 LYS A O 1
ATOM 952 N N . ALA A 1 113 ? -16.734 20.688 12.891 1 97.5 113 ALA A N 1
ATOM 953 C CA . ALA A 1 113 ? -18.078 21.266 12.977 1 97.5 113 ALA A CA 1
ATOM 954 C C . ALA A 1 113 ? -18.016 22.781 12.844 1 97.5 113 ALA A C 1
ATOM 956 O O . ALA A 1 113 ? -19 23.422 12.445 1 97.5 113 ALA A O 1
ATOM 957 N N . ASP A 1 114 ? -16.953 23.344 13.133 1 96.19 114 ASP A N 1
ATOM 958 C CA . ASP A 1 114 ? -16.859 24.797 13.297 1 96.19 114 ASP A CA 1
ATOM 959 C C . ASP A 1 114 ? -16.5 25.469 11.969 1 96.19 114 ASP A C 1
ATOM 961 O O . ASP A 1 114 ? -16.188 26.656 11.945 1 96.19 114 ASP A O 1
ATOM 965 N N . GLY A 1 115 ? -16.531 24.766 10.836 1 95.56 115 GLY A N 1
ATOM 966 C CA . GLY A 1 115 ? -16.172 25.406 9.578 1 95.56 115 GLY A CA 1
ATOM 967 C C . GLY A 1 115 ? -16.469 24.547 8.367 1 95.56 115 GLY A C 1
ATOM 968 O O . GLY A 1 115 ? -17.094 23.5 8.484 1 95.56 115 GLY A O 1
ATOM 969 N N . ASP A 1 116 ? -16.016 25.062 7.164 1 96.12 116 ASP A N 1
ATOM 970 C CA . ASP A 1 116 ? -16.297 24.344 5.93 1 96.12 116 ASP A CA 1
ATOM 971 C C . ASP A 1 116 ? -15.047 24.172 5.082 1 96.12 116 ASP A C 1
ATOM 973 O O . ASP A 1 116 ? -15.117 23.703 3.947 1 96.12 116 ASP A O 1
ATOM 977 N N . GLY A 1 117 ? -13.938 24.484 5.621 1 97.44 117 GLY A N 1
ATOM 978 C CA . GLY A 1 117 ? -12.695 24.406 4.871 1 97.44 117 GLY A CA 1
ATOM 979 C C . GLY A 1 117 ? -12.055 23.031 4.926 1 97.44 117 GLY A C 1
ATOM 980 O O . GLY A 1 117 ? -12.742 22.031 5.094 1 97.44 117 GLY A O 1
ATOM 981 N N . VAL A 1 118 ? -10.75 23 4.66 1 98.06 118 VAL A N 1
ATOM 982 C CA . VAL A 1 118 ? -9.992 21.75 4.582 1 98.06 118 VAL A CA 1
ATOM 983 C C . VAL A 1 118 ? -8.906 21.734 5.652 1 98.06 118 VAL A C 1
ATOM 985 O O . VAL A 1 118 ? -8.203 22.734 5.855 1 98.06 118 VAL A O 1
ATOM 988 N N . MET A 1 119 ? -8.805 20.641 6.398 1 98.44 119 MET A N 1
ATOM 989 C CA . MET A 1 119 ? -7.727 20.391 7.348 1 98.44 119 MET A CA 1
ATOM 990 C C . MET A 1 119 ? -6.895 19.188 6.922 1 98.44 119 MET A C 1
ATOM 992 O O . MET A 1 119 ? -7.371 18.344 6.168 1 98.44 119 MET A O 1
ATOM 996 N N . GLU A 1 120 ? -5.777 19.156 7.414 1 98.12 120 GLU A N 1
ATOM 997 C CA . GLU A 1 120 ? -4.902 18.016 7.137 1 98.12 120 GLU A CA 1
ATOM 998 C C . GLU A 1 120 ? -4.211 17.531 8.406 1 98.12 120 GLU A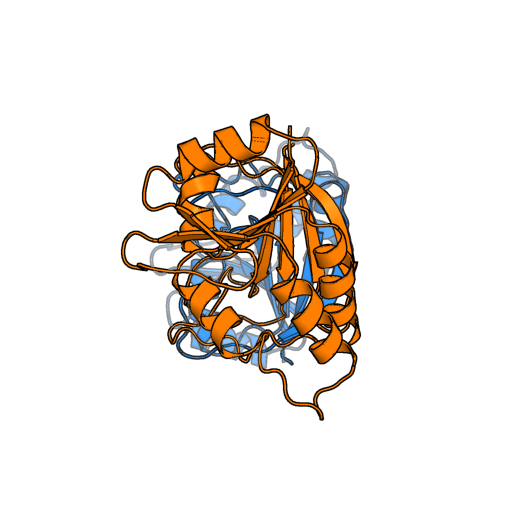 C 1
ATOM 1000 O O . GLU A 1 120 ? -3.713 18.328 9.195 1 98.12 120 GLU A O 1
ATOM 1005 N N . VAL A 1 121 ? -4.297 16.25 8.555 1 95.88 121 VAL A N 1
ATOM 1006 C CA . VAL A 1 121 ? -3.619 15.625 9.688 1 95.88 121 VAL A CA 1
ATOM 1007 C C . VAL A 1 121 ? -2.17 15.312 9.32 1 95.88 121 VAL A C 1
ATOM 1009 O O . VAL A 1 121 ? -1.903 14.688 8.297 1 95.88 121 VAL A O 1
ATOM 1012 N N . GLY A 1 122 ? -1.377 15.891 10.188 1 88.44 122 GLY A N 1
ATOM 1013 C CA . GLY A 1 122 ? 0.023 15.516 10.078 1 88.44 122 GLY A CA 1
ATOM 1014 C C . GLY A 1 122 ? 0.473 14.562 11.172 1 88.44 122 GLY A C 1
ATOM 1015 O O . GLY A 1 122 ? 0.089 14.719 12.336 1 88.44 122 GLY A O 1
ATOM 1016 N N . GLY A 1 123 ? 1.098 13.453 10.867 1 88.81 123 GLY A N 1
ATOM 1017 C CA . GLY A 1 123 ? 1.638 12.477 11.797 1 88.81 123 GLY A CA 1
ATOM 1018 C C . GLY A 1 123 ? 0.818 11.203 11.867 1 88.81 123 GLY A C 1
ATOM 1019 O O . GLY A 1 123 ? -0.41 11.25 11.969 1 88.81 123 GLY A O 1
ATOM 1020 N N . ALA A 1 124 ? 1.504 10.117 12 1 89.56 124 ALA A N 1
ATOM 1021 C CA . ALA A 1 124 ? 0.879 8.797 11.961 1 89.56 124 ALA A CA 1
ATOM 1022 C C . ALA A 1 124 ? 0.155 8.5 13.273 1 89.56 124 ALA A C 1
ATOM 1024 O O . ALA A 1 124 ? -0.901 7.863 13.273 1 89.56 124 ALA A O 1
ATOM 1025 N N . GLU A 1 125 ? 0.658 8.969 14.414 1 92.31 125 GLU A N 1
ATOM 1026 C CA . GLU A 1 125 ? 0.024 8.711 15.703 1 92.31 125 GLU A CA 1
ATOM 1027 C C . GLU A 1 125 ? -1.328 9.414 15.805 1 92.31 125 GLU A C 1
ATOM 1029 O O . GLU A 1 125 ? -2.312 8.812 16.25 1 92.31 125 GLU A O 1
ATOM 1034 N N . LEU A 1 126 ? -1.321 10.68 15.445 1 94.62 126 LEU A N 1
ATOM 1035 C CA . LEU A 1 126 ? -2.584 11.414 15.445 1 94.62 126 LEU A CA 1
ATOM 1036 C C . LEU A 1 126 ? -3.578 10.773 14.477 1 94.62 126 LEU A C 1
ATOM 1038 O O . LEU A 1 126 ? -4.75 10.594 14.82 1 94.62 126 LEU A O 1
ATOM 1042 N N . GLY A 1 127 ? -3.15 10.453 13.289 1 95.25 127 GLY A N 1
ATOM 1043 C CA . GLY A 1 127 ? -4.004 9.742 12.352 1 95.25 127 GLY A CA 1
ATOM 1044 C C . GLY A 1 127 ? -4.602 8.477 12.922 1 95.25 127 GLY A C 1
ATOM 1045 O O . GLY A 1 127 ? -5.805 8.234 12.797 1 95.25 127 GLY A O 1
ATOM 1046 N N . ALA A 1 128 ? -3.758 7.723 13.57 1 94.88 128 ALA A N 1
ATOM 1047 C CA . ALA A 1 128 ? -4.18 6.453 14.156 1 94.88 128 ALA A CA 1
ATOM 1048 C C . ALA A 1 128 ? -5.262 6.668 15.211 1 94.88 128 ALA A C 1
ATOM 1050 O O . ALA A 1 128 ? -6.129 5.816 15.406 1 94.88 128 ALA A O 1
ATOM 1051 N N . ALA A 1 129 ? -5.203 7.781 15.914 1 94.75 129 ALA A N 1
ATOM 1052 C CA . ALA A 1 129 ? -6.188 8.094 16.938 1 94.75 129 ALA A CA 1
ATOM 1053 C C . ALA A 1 129 ? -7.512 8.531 16.328 1 94.75 129 ALA A C 1
ATOM 1055 O O . ALA A 1 129 ? -8.578 8.32 16.906 1 94.75 129 ALA A O 1
ATOM 1056 N N . LEU A 1 130 ? -7.461 9.078 15.141 1 96.88 130 LEU A N 1
ATOM 1057 C CA . LEU A 1 130 ? -8.641 9.703 14.562 1 96.88 130 LEU A CA 1
ATOM 1058 C C . LEU A 1 130 ? -9.367 8.742 13.625 1 96.88 130 LEU A C 1
ATOM 1060 O O . LEU A 1 130 ? -10.594 8.742 13.555 1 96.88 130 LEU A O 1
ATOM 1064 N N . ILE A 1 131 ? -8.68 7.863 12.922 1 96.69 131 ILE A N 1
ATOM 1065 C CA . ILE A 1 131 ? -9.18 7.023 11.836 1 96.69 131 ILE A CA 1
ATOM 1066 C C . ILE A 1 131 ? -10.273 6.098 12.367 1 96.69 131 ILE A C 1
ATOM 1068 O O . ILE A 1 131 ? -11.344 5.996 11.773 1 96.69 131 ILE A O 1
ATOM 1072 N N . PRO A 1 132 ? -10.086 5.477 13.578 1 95.94 132 PRO A N 1
ATOM 1073 C CA . PRO A 1 132 ? -11.109 4.551 14.062 1 95.94 132 PRO A CA 1
ATOM 1074 C C . PRO A 1 132 ? -12.438 5.246 14.367 1 95.94 132 PRO A C 1
ATOM 1076 O O . PRO A 1 132 ? -13.469 4.582 14.508 1 95.94 132 PRO A O 1
ATOM 1079 N N . HIS A 1 133 ? -12.43 6.539 14.445 1 95.88 133 HIS A N 1
ATOM 1080 C CA . HIS A 1 133 ? -13.625 7.277 14.828 1 95.88 133 HIS A CA 1
ATOM 1081 C C . HIS A 1 133 ? -14.328 7.855 13.609 1 95.88 133 HIS A C 1
ATOM 1083 O O . HIS A 1 133 ? -15.273 8.641 13.75 1 95.88 133 HIS A O 1
ATOM 1089 N N . GLY A 1 134 ? -13.852 7.551 12.422 1 95.12 134 GLY A N 1
ATOM 1090 C CA . GLY A 1 134 ? -14.5 7.969 11.188 1 95.12 134 GLY A CA 1
ATOM 1091 C C . GLY A 1 134 ? -14.344 9.453 10.906 1 95.12 134 GLY A C 1
ATOM 1092 O O . GLY A 1 134 ? -15.188 10.055 10.25 1 95.12 134 GLY A O 1
ATOM 1093 N N . LEU A 1 135 ? -13.305 10.078 11.406 1 97 135 LEU A N 1
ATOM 1094 C CA . LEU A 1 135 ? -13.164 11.531 11.305 1 97 135 LEU A CA 1
ATOM 1095 C C . LEU A 1 135 ? -12.438 11.914 10.016 1 97 135 LEU A C 1
ATOM 1097 O O . LEU A 1 135 ? -12.523 13.062 9.57 1 97 135 LEU A O 1
ATOM 1101 N N . VAL A 1 136 ? -11.703 11.023 9.414 1 97.69 136 VAL A N 1
ATOM 1102 C CA . VAL A 1 136 ? -10.945 11.32 8.203 1 97.69 136 VAL A CA 1
ATOM 1103 C C . VAL A 1 136 ? -11.828 11.148 6.977 1 97.69 136 VAL A C 1
ATOM 1105 O O . VAL A 1 136 ? -12.43 10.086 6.781 1 97.69 136 VAL A O 1
ATOM 1108 N N . ASP A 1 137 ? -11.844 12.188 6.113 1 97.62 137 ASP A N 1
ATOM 1109 C CA . ASP A 1 137 ? -12.727 12.18 4.953 1 97.62 137 ASP A CA 1
ATOM 1110 C C . ASP A 1 137 ? -11.992 11.703 3.705 1 97.62 137 ASP A C 1
ATOM 1112 O O . ASP A 1 137 ? -12.602 11.141 2.797 1 97.62 137 ASP A O 1
ATOM 1116 N N . GLU A 1 138 ? -10.742 12.008 3.604 1 97.94 138 GLU A N 1
ATOM 1117 C CA . GLU A 1 138 ? -9.945 11.656 2.43 1 97.94 138 GLU A CA 1
ATOM 1118 C C . GLU A 1 138 ? -8.578 11.109 2.83 1 97.94 138 GLU A C 1
ATOM 1120 O O . GLU A 1 138 ? -7.969 11.602 3.783 1 97.94 138 GLU A O 1
ATOM 1125 N N . TYR A 1 139 ? -8.164 10.148 2.125 1 98 139 TYR A N 1
ATOM 1126 C CA . TYR A 1 139 ? -6.828 9.578 2.242 1 98 139 TYR A CA 1
ATOM 1127 C C . TYR A 1 139 ? -6.008 9.852 0.985 1 98 139 TYR A C 1
ATOM 1129 O O . TYR A 1 139 ? -6.367 9.398 -0.106 1 98 139 TYR A O 1
ATOM 1137 N N . TRP A 1 140 ? -4.957 10.641 1.135 1 97.88 140 TRP A N 1
ATOM 1138 C CA . TRP A 1 140 ? -4.043 10.938 0.039 1 97.88 140 TRP A CA 1
ATOM 1139 C C . TRP A 1 140 ? -2.727 10.18 0.206 1 97.88 140 TRP A C 1
ATOM 1141 O O . TRP A 1 140 ? -1.905 10.531 1.055 1 97.88 140 TRP A O 1
ATOM 1151 N N . LEU A 1 141 ? -2.555 9.211 -0.635 1 97.81 141 LEU A N 1
ATOM 1152 C CA . LEU A 1 141 ? -1.343 8.398 -0.567 1 97.81 141 LEU A CA 1
ATOM 1153 C C . LEU A 1 141 ? -0.375 8.773 -1.685 1 97.81 141 LEU A C 1
ATOM 1155 O O . LEU A 1 141 ? -0.77 8.867 -2.85 1 97.81 141 LEU A O 1
ATOM 1159 N N . PHE A 1 142 ? 0.795 9.055 -1.347 1 97.94 142 PHE A N 1
ATOM 1160 C CA . PHE A 1 142 ? 1.91 9.188 -2.277 1 97.94 142 PHE A CA 1
ATOM 1161 C C . PHE A 1 142 ? 2.848 7.988 -2.172 1 97.94 142 PHE A C 1
ATOM 1163 O O . PHE A 1 142 ? 3.74 7.965 -1.321 1 97.94 142 PHE A O 1
ATOM 1170 N N . VAL A 1 143 ? 2.672 7.035 -3.053 1 98 143 VAL A N 1
ATOM 1171 C CA . VAL A 1 143 ? 3.326 5.734 -2.941 1 98 143 VAL A CA 1
ATOM 1172 C C . VAL A 1 143 ? 4.703 5.789 -3.602 1 98 143 VAL A C 1
ATOM 1174 O O . VAL A 1 143 ? 4.809 5.992 -4.812 1 98 143 VAL A O 1
ATOM 1177 N N . SER A 1 144 ? 5.719 5.629 -2.801 1 97.88 144 SER A N 1
ATOM 1178 C CA . SER A 1 144 ? 7.098 5.562 -3.27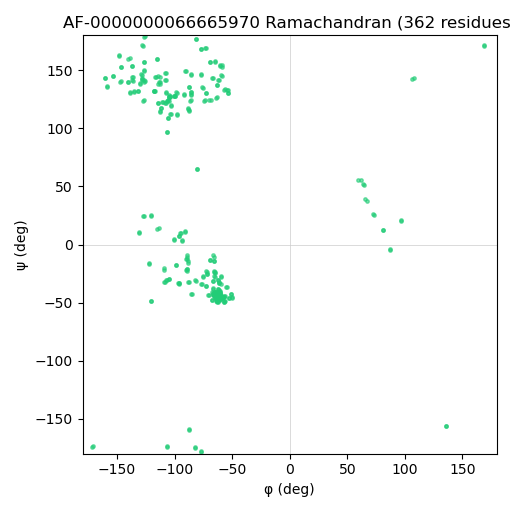5 1 97.88 144 SER A CA 1
ATOM 1179 C C . SER A 1 144 ? 7.477 4.145 -3.684 1 97.88 144 SER A C 1
ATOM 1181 O O . SER A 1 144 ? 7.008 3.174 -3.084 1 97.88 144 SER A O 1
ATOM 1183 N N . PRO A 1 145 ? 8.305 4 -4.68 1 97.38 145 PRO A N 1
ATOM 1184 C CA . PRO A 1 145 ? 8.688 2.672 -5.164 1 97.38 145 PRO A CA 1
ATOM 1185 C C . PRO A 1 145 ? 9.773 2.021 -4.309 1 97.38 145 PRO A C 1
ATOM 1187 O O . PRO A 1 145 ? 10.867 1.732 -4.801 1 97.38 145 PRO A O 1
ATOM 1190 N N . VAL A 1 146 ? 9.438 1.736 -3.072 1 98.06 146 VAL A N 1
ATOM 1191 C CA . VAL A 1 146 ? 10.375 1.128 -2.131 1 98.06 146 VAL A CA 1
ATOM 1192 C C . VAL A 1 146 ? 9.617 0.209 -1.174 1 98.06 146 VAL A C 1
ATOM 1194 O O . VAL A 1 146 ? 8.477 0.499 -0.796 1 98.06 146 VAL A O 1
ATOM 1197 N N . VAL A 1 147 ? 10.211 -0.892 -0.883 1 98.06 147 VAL A N 1
ATOM 1198 C CA . VAL A 1 147 ? 9.789 -1.726 0.238 1 98.06 147 VAL A CA 1
ATOM 1199 C C . VAL A 1 147 ? 10.75 -1.539 1.411 1 98.06 147 VAL A C 1
ATOM 1201 O O . VAL A 1 147 ? 11.938 -1.836 1.3 1 98.06 147 VAL A O 1
ATOM 1204 N N . LEU A 1 148 ? 10.219 -1.083 2.527 1 97.81 148 LEU A N 1
ATOM 1205 C CA . LEU A 1 148 ? 11.094 -0.743 3.643 1 97.81 148 LEU A CA 1
ATOM 1206 C C . LEU A 1 148 ? 11.344 -1.959 4.531 1 97.81 148 LEU A C 1
ATOM 1208 O O . LEU A 1 148 ? 12.406 -2.08 5.145 1 97.81 148 LEU A O 1
ATOM 1212 N N . GLY A 1 149 ? 10.391 -2.807 4.629 1 96.69 149 GLY A N 1
ATOM 1213 C CA . GLY A 1 149 ? 10.516 -3.998 5.453 1 96.69 149 GLY A CA 1
ATOM 1214 C C . GLY A 1 149 ? 10.125 -3.766 6.898 1 96.69 149 GLY A C 1
ATOM 1215 O O . GLY A 1 149 ? 10.211 -4.68 7.723 1 96.69 149 GLY A O 1
ATOM 1216 N N . GLY A 1 150 ? 9.812 -2.586 7.281 1 96.44 150 GLY A N 1
ATOM 1217 C CA . GLY A 1 150 ? 9.406 -2.213 8.625 1 96.44 150 GLY A CA 1
ATOM 1218 C C . GLY A 1 150 ? 9.367 -0.712 8.844 1 96.44 150 GLY A C 1
ATOM 1219 O O . GLY A 1 150 ? 9.852 0.054 8.008 1 96.44 150 GLY A O 1
ATOM 1220 N N . GLY A 1 151 ? 8.805 -0.365 10.039 1 96.44 151 GLY A N 1
ATOM 1221 C CA . GLY A 1 151 ? 8.648 1.041 10.375 1 96.44 151 GLY A CA 1
ATOM 1222 C C . GLY A 1 151 ? 7.293 1.364 10.977 1 96.44 151 GLY A C 1
ATOM 1223 O O . GLY A 1 151 ? 6.664 0.505 11.602 1 96.44 151 GLY A O 1
ATOM 1224 N N . THR A 1 152 ? 6.898 2.646 10.844 1 95.88 152 THR A N 1
ATOM 1225 C CA . THR A 1 152 ? 5.59 3.07 11.328 1 95.88 152 THR A CA 1
ATOM 1226 C C . THR A 1 152 ? 4.523 2.877 10.258 1 95.88 152 THR A C 1
ATOM 1228 O O . THR A 1 152 ? 4.598 3.482 9.188 1 95.88 152 THR A O 1
ATOM 1231 N N . PRO A 1 153 ? 3.529 2.021 10.531 1 96.44 153 PRO A N 1
ATOM 1232 C CA . PRO A 1 153 ? 2.482 1.828 9.531 1 96.44 153 PRO A CA 1
ATOM 1233 C C . PRO A 1 153 ? 1.621 3.072 9.328 1 96.44 153 PRO A C 1
ATOM 1235 O O . PRO A 1 153 ? 1.346 3.801 10.281 1 96.44 153 PRO A O 1
ATOM 1238 N N . LEU A 1 154 ? 1.238 3.287 8.078 1 96.81 154 LEU A N 1
ATOM 1239 C CA . LEU A 1 154 ? 0.357 4.395 7.727 1 96.81 154 LEU A CA 1
ATOM 1240 C C . LEU A 1 154 ? -0.987 4.266 8.438 1 96.81 154 LEU A C 1
ATOM 1242 O O . LEU A 1 154 ? -1.535 5.254 8.922 1 96.81 154 LEU A O 1
ATOM 1246 N N . PHE A 1 155 ? -1.547 3.074 8.461 1 97.38 155 PHE A N 1
ATOM 1247 C CA . PHE A 1 155 ? -2.852 2.809 9.055 1 97.38 155 PHE A CA 1
ATOM 1248 C C . PHE A 1 155 ? -2.703 2.023 10.352 1 97.38 155 PHE A C 1
ATOM 1250 O O . PHE A 1 155 ? -1.85 1.139 10.453 1 97.38 155 PHE A O 1
ATOM 1257 N N . PRO A 1 156 ? -3.52 2.346 11.312 1 95.5 156 PRO A N 1
ATOM 1258 C CA . PRO A 1 156 ? -3.549 1.539 12.531 1 95.5 156 PRO A CA 1
ATOM 1259 C C . PRO A 1 156 ? -4.301 0.223 12.359 1 95.5 156 PRO A C 1
ATOM 1261 O O . PRO A 1 156 ? -4.918 -0.004 11.312 1 95.5 156 PRO A O 1
ATOM 1264 N N . LEU A 1 157 ? -4.148 -0.634 13.328 1 94 157 LEU A N 1
ATOM 1265 C CA . LEU A 1 157 ? -5.062 -1.77 13.375 1 94 157 LEU A CA 1
ATOM 1266 C C . LEU A 1 157 ? -6.504 -1.302 13.578 1 94 157 LEU A C 1
ATOM 1268 O O . LEU A 1 157 ? -6.75 -0.348 14.32 1 94 157 LEU A O 1
ATOM 1272 N N . LEU A 1 158 ? -7.371 -1.877 12.891 1 96.06 158 LEU A N 1
ATOM 1273 C CA . LEU A 1 158 ? -8.781 -1.5 12.945 1 96.06 158 LEU A CA 1
ATOM 1274 C C . LEU A 1 158 ? -9.656 -2.717 13.227 1 96.06 158 LEU A C 1
ATOM 1276 O O . LEU A 1 158 ? -9.375 -3.814 12.742 1 96.06 158 LEU A O 1
ATOM 1280 N N . ASP A 1 159 ? -10.773 -2.504 13.891 1 92.94 159 ASP A N 1
ATOM 1281 C CA . ASP A 1 159 ? -11.742 -3.564 14.164 1 92.94 159 ASP A CA 1
ATOM 1282 C C . ASP A 1 159 ? -12.648 -3.803 12.961 1 92.94 159 ASP A C 1
ATOM 1284 O O . ASP A 1 159 ? -13.156 -4.91 12.766 1 92.94 159 ASP A O 1
ATOM 1288 N N . LYS A 1 160 ? -12.859 -2.738 12.273 1 93.94 160 LYS A N 1
ATOM 1289 C CA . LYS A 1 160 ? -13.703 -2.789 11.086 1 93.94 160 LYS A CA 1
ATOM 1290 C C . LYS A 1 160 ? -12.969 -2.227 9.867 1 93.94 160 LYS A C 1
ATOM 1292 O O . LYS A 1 160 ? -12.25 -1.233 9.977 1 93.94 160 LYS A O 1
ATOM 1297 N N . ARG A 1 161 ? -13.18 -2.875 8.789 1 96.25 161 ARG A N 1
ATOM 1298 C CA . ARG A 1 161 ? -12.562 -2.354 7.574 1 96.25 161 ARG A CA 1
ATOM 1299 C C . ARG A 1 161 ? -13.211 -1.041 7.148 1 96.25 161 ARG A C 1
ATOM 1301 O O . ARG A 1 161 ? -14.344 -0.754 7.523 1 96.25 161 ARG A O 1
ATOM 1308 N N . ILE A 1 162 ? -12.57 -0.232 6.414 1 97.31 162 ILE A N 1
ATOM 1309 C CA . ILE A 1 162 ? -13.047 1.013 5.824 1 97.31 162 ILE A CA 1
ATOM 1310 C C . ILE A 1 162 ? -13.141 0.862 4.309 1 97.31 162 ILE A C 1
ATOM 1312 O O . ILE A 1 162 ? -12.141 0.604 3.639 1 97.31 162 ILE A O 1
ATOM 1316 N N . GLN A 1 163 ? -14.352 0.984 3.787 1 96.88 163 GLN A N 1
ATOM 1317 C CA . GLN A 1 163 ? -14.547 0.963 2.342 1 96.88 163 GLN A CA 1
ATOM 1318 C C . GLN A 1 163 ? -14.352 2.35 1.738 1 96.88 163 GLN A C 1
ATOM 1320 O O . GLN A 1 163 ? -14.93 3.328 2.215 1 96.88 163 GLN A O 1
ATOM 1325 N N . LEU A 1 164 ? -13.555 2.395 0.685 1 98 164 LEU A N 1
ATOM 1326 C CA . LEU A 1 164 ? -13.227 3.666 0.054 1 98 164 LEU A CA 1
ATOM 1327 C C . LEU A 1 164 ? -13.492 3.615 -1.446 1 98 164 LEU A C 1
ATOM 1329 O O . LEU A 1 164 ? -13.891 2.576 -1.975 1 98 164 LEU A O 1
ATOM 1333 N N . ARG A 1 165 ? -13.391 4.734 -2.055 1 96.81 165 ARG A N 1
ATOM 1334 C CA . ARG A 1 165 ? -13.445 4.879 -3.508 1 96.81 165 ARG A CA 1
ATOM 1335 C C . ARG A 1 165 ? -12.273 5.719 -4.016 1 96.81 165 ARG A C 1
ATOM 1337 O O . ARG A 1 165 ? -11.914 6.723 -3.398 1 96.81 165 ARG A O 1
ATOM 1344 N N . LEU A 1 166 ? -11.711 5.285 -5.113 1 97 166 LEU A N 1
ATOM 1345 C CA . LEU A 1 166 ? -10.625 6.035 -5.734 1 97 166 LEU A CA 1
ATOM 1346 C C . LEU A 1 166 ? -11.156 7.285 -6.43 1 97 166 LEU A C 1
ATOM 1348 O O . LEU A 1 166 ? -12 7.191 -7.324 1 97 166 LEU A O 1
ATOM 1352 N N . ALA A 1 167 ? -10.641 8.391 -6.059 1 96.94 167 ALA A N 1
ATOM 1353 C CA . ALA A 1 167 ? -11.133 9.648 -6.609 1 96.94 167 ALA A CA 1
ATOM 1354 C C . ALA A 1 167 ? -10.156 10.219 -7.637 1 96.94 167 ALA A C 1
ATOM 1356 O O . ALA A 1 167 ? -10.57 10.914 -8.57 1 96.94 167 ALA A O 1
ATOM 1357 N N . GLU A 1 168 ? -8.891 9.906 -7.418 1 95.75 168 GLU A N 1
ATOM 1358 C CA . GLU A 1 168 ? -7.875 10.516 -8.266 1 95.75 168 GLU A CA 1
ATOM 1359 C C . GLU A 1 168 ? -6.574 9.719 -8.227 1 95.75 168 GLU A C 1
ATOM 1361 O O . GLU A 1 168 ? -6.219 9.156 -7.195 1 95.75 168 GLU A O 1
ATOM 1366 N N . THR A 1 169 ? -5.91 9.648 -9.383 1 95.88 169 THR A N 1
ATOM 1367 C CA . THR A 1 169 ? -4.527 9.18 -9.469 1 95.88 169 THR A CA 1
ATOM 1368 C C . THR A 1 169 ? -3.662 10.18 -10.227 1 95.88 169 THR A C 1
ATOM 1370 O O . THR A 1 169 ? -4.117 10.797 -11.188 1 95.88 169 THR A O 1
ATOM 1373 N N . LYS A 1 170 ? -2.516 10.32 -9.797 1 95.5 170 LYS A N 1
ATOM 1374 C CA . LYS A 1 170 ? -1.525 11.148 -10.477 1 95.5 170 LYS A CA 1
ATOM 1375 C C . LYS A 1 170 ? -0.145 10.5 -10.438 1 95.5 170 LYS A C 1
ATOM 1377 O O . LYS A 1 170 ? 0.254 9.938 -9.414 1 95.5 170 LYS A O 1
ATOM 1382 N N . HIS A 1 171 ? 0.543 10.625 -11.586 1 95.06 171 HIS A N 1
ATOM 1383 C CA . HIS A 1 171 ? 1.891 10.07 -11.688 1 95.06 171 HIS A CA 1
ATOM 1384 C C . HIS A 1 171 ? 2.941 11.18 -11.617 1 95.06 171 HIS A C 1
ATOM 1386 O O . HIS A 1 171 ? 2.871 12.156 -12.359 1 95.06 171 HIS A O 1
ATOM 1392 N N . PHE A 1 172 ? 3.812 11 -10.766 1 95.75 172 PHE A N 1
ATOM 1393 C CA . PHE A 1 172 ? 5.02 11.82 -10.727 1 95.75 172 PHE A CA 1
ATOM 1394 C C . PHE A 1 172 ? 6.227 11.023 -11.211 1 95.75 172 PHE A C 1
ATOM 1396 O O . PHE A 1 172 ? 6.074 9.961 -11.812 1 95.75 172 PHE A O 1
ATOM 1403 N N . ASP A 1 173 ? 7.379 11.586 -11.094 1 92 173 ASP A N 1
ATOM 1404 C CA . ASP A 1 173 ? 8.562 10.914 -11.617 1 92 173 ASP A CA 1
ATOM 1405 C C . ASP A 1 173 ? 8.727 9.531 -11 1 92 173 ASP A C 1
ATOM 1407 O O . ASP A 1 173 ? 8.773 8.523 -11.719 1 92 173 ASP A O 1
ATOM 1411 N N . LYS A 1 174 ? 8.641 9.438 -9.68 1 92.5 174 LYS A N 1
ATOM 1412 C CA . LYS A 1 174 ? 8.875 8.172 -9 1 92.5 174 LYS A CA 1
ATOM 1413 C C . LYS A 1 174 ? 7.66 7.754 -8.172 1 92.5 174 LYS A C 1
ATOM 1415 O O . LYS A 1 174 ? 7.539 6.594 -7.777 1 92.5 174 LYS A O 1
ATOM 1420 N N . VAL A 1 175 ? 6.789 8.664 -7.918 1 96.69 175 VAL A N 1
ATOM 1421 C CA . VAL A 1 175 ? 5.73 8.484 -6.93 1 96.69 175 VAL A CA 1
ATOM 1422 C C . VAL A 1 175 ? 4.371 8.438 -7.625 1 96.69 175 VAL A C 1
ATOM 1424 O O . VAL A 1 175 ? 4.129 9.188 -8.57 1 96.69 175 VAL A O 1
ATOM 1427 N N . VAL A 1 176 ? 3.512 7.574 -7.188 1 97 176 VAL A N 1
ATOM 1428 C CA . VAL A 1 176 ? 2.119 7.547 -7.621 1 97 176 VAL A CA 1
ATOM 1429 C C . VAL A 1 176 ? 1.225 8.102 -6.516 1 97 176 VAL A C 1
ATOM 1431 O O . VAL A 1 176 ? 1.271 7.629 -5.375 1 97 176 VAL A O 1
ATOM 1434 N N . HIS A 1 177 ? 0.472 9.109 -6.871 1 97.69 177 HIS A N 1
ATOM 1435 C CA . HIS A 1 177 ? -0.515 9.672 -5.957 1 97.69 177 HIS A CA 1
ATOM 1436 C C . HIS A 1 177 ? -1.876 9.008 -6.141 1 97.69 177 HIS A C 1
ATOM 1438 O O . HIS A 1 177 ? -2.348 8.844 -7.27 1 97.69 177 HIS A O 1
ATOM 1444 N N . MET A 1 178 ? -2.469 8.555 -5.051 1 97.75 178 MET A N 1
ATOM 1445 C CA . MET A 1 178 ? -3.83 8.031 -5.027 1 97.75 178 MET A CA 1
ATOM 1446 C C . MET A 1 178 ? -4.664 8.727 -3.955 1 97.75 178 MET A C 1
ATOM 1448 O O . MET A 1 178 ? -4.281 8.75 -2.783 1 97.75 178 MET A O 1
ATOM 1452 N N . ARG A 1 179 ? -5.738 9.281 -4.395 1 98 179 ARG A N 1
ATOM 1453 C CA . ARG A 1 179 ? -6.676 9.922 -3.482 1 98 179 ARG A CA 1
ATOM 1454 C C . ARG A 1 179 ? -7.938 9.086 -3.311 1 98 179 ARG A C 1
ATOM 1456 O O . ARG A 1 179 ? -8.609 8.758 -4.293 1 98 179 ARG A O 1
ATOM 1463 N N . TYR A 1 180 ? -8.188 8.773 -2.07 1 98.25 180 TYR A N 1
ATOM 1464 C CA . TYR A 1 180 ? -9.359 7.965 -1.752 1 98.25 180 TYR A CA 1
ATOM 1465 C C . TYR A 1 180 ? -10.336 8.75 -0.879 1 98.25 180 TYR A C 1
ATOM 1467 O O . TYR A 1 180 ? -9.922 9.516 -0.009 1 98.25 180 TYR A O 1
ATOM 1475 N N . VAL A 1 181 ? -11.602 8.492 -1.135 1 97.75 181 VAL A N 1
ATOM 1476 C CA . VAL A 1 181 ? -12.672 9.102 -0.348 1 97.75 181 VAL A CA 1
ATOM 1477 C C . VAL A 1 181 ? -13.602 8.016 0.182 1 97.75 181 VAL A C 1
ATOM 1479 O O . VAL A 1 181 ? -13.562 6.871 -0.283 1 97.75 181 VAL A O 1
ATOM 1482 N N . LEU A 1 182 ? -14.281 8.398 1.271 1 92.88 182 LEU A N 1
ATOM 1483 C CA . LEU A 1 182 ? -15.242 7.43 1.801 1 92.88 182 LEU A CA 1
ATOM 1484 C C . LEU A 1 182 ? -16.25 7.027 0.735 1 92.88 182 LEU A C 1
ATOM 1486 O O . LEU A 1 182 ? -16.656 7.855 -0.085 1 92.88 182 LEU A O 1
ATOM 1490 N N . ASP A 1 183 ? -16.484 5.699 0.636 1 83.62 183 ASP A N 1
ATOM 1491 C CA . ASP A 1 183 ? -17.422 5.176 -0.348 1 83.62 183 ASP A CA 1
ATOM 1492 C C . ASP A 1 183 ? -18.828 5.723 -0.11 1 83.62 183 ASP A C 1
ATOM 1494 O O . ASP A 1 183 ? -19.234 5.953 1.034 1 83.62 183 ASP A O 1
ATOM 1498 N N . MET B 1 1 ? 17.422 -16.297 -17.781 1 94.88 1 MET B N 1
ATOM 1499 C CA . MET B 1 1 ? 16.812 -16.766 -16.531 1 94.88 1 MET B CA 1
ATOM 1500 C C . MET B 1 1 ? 15.344 -16.391 -16.469 1 94.88 1 MET B C 1
ATOM 1502 O O . MET B 1 1 ? 14.945 -15.312 -16.906 1 94.88 1 MET B O 1
ATOM 1506 N N . ARG B 1 2 ? 14.523 -17.297 -15.953 1 97.75 2 ARG B N 1
ATOM 1507 C CA . ARG B 1 2 ? 13.094 -17.016 -15.828 1 97.75 2 ARG B CA 1
ATOM 1508 C C . ARG B 1 2 ? 12.859 -15.781 -14.961 1 97.75 2 ARG B C 1
ATOM 1510 O O . ARG B 1 2 ? 13.578 -15.562 -13.984 1 97.75 2 ARG B O 1
ATOM 1517 N N . LYS B 1 3 ? 11.898 -15.086 -15.305 1 97.56 3 LYS B N 1
ATOM 1518 C CA . LYS B 1 3 ? 11.414 -13.992 -14.469 1 97.56 3 LYS B CA 1
ATOM 1519 C C . LYS B 1 3 ? 10.398 -14.484 -13.445 1 97.56 3 LYS B C 1
ATOM 1521 O O . LYS B 1 3 ? 9.523 -15.297 -13.773 1 97.56 3 LYS B O 1
ATOM 1526 N N . LEU B 1 4 ? 10.555 -14.023 -12.242 1 98.31 4 LEU B N 1
ATOM 1527 C CA . LEU B 1 4 ? 9.602 -14.367 -11.188 1 98.31 4 LEU B CA 1
ATOM 1528 C C . LEU B 1 4 ? 8.781 -13.148 -10.781 1 98.31 4 LEU B C 1
ATOM 1530 O O . LEU B 1 4 ? 9.336 -12.133 -10.359 1 98.31 4 LEU B O 1
ATOM 1534 N N . ILE B 1 5 ? 7.461 -13.305 -10.898 1 98.25 5 ILE B N 1
ATOM 1535 C CA . ILE B 1 5 ? 6.523 -12.234 -10.586 1 98.25 5 ILE B CA 1
ATOM 1536 C C . ILE B 1 5 ? 5.801 -12.547 -9.273 1 98.25 5 ILE B C 1
ATOM 1538 O O . ILE B 1 5 ? 5.395 -13.688 -9.047 1 98.25 5 ILE B O 1
ATOM 1542 N N . TYR B 1 6 ? 5.762 -11.641 -8.398 1 98.06 6 TYR B N 1
ATOM 1543 C CA . TYR B 1 6 ? 4.922 -11.656 -7.211 1 98.06 6 TYR B CA 1
ATOM 1544 C C . TYR B 1 6 ? 3.715 -10.742 -7.375 1 98.06 6 TYR B C 1
ATOM 1546 O O . TYR B 1 6 ? 3.857 -9.523 -7.418 1 98.06 6 TYR B O 1
ATOM 1554 N N . SER B 1 7 ? 2.506 -11.336 -7.438 1 96.69 7 SER B N 1
ATOM 1555 C CA . SER B 1 7 ? 1.308 -10.586 -7.797 1 96.69 7 SER B CA 1
ATOM 1556 C C . SER B 1 7 ? 0.169 -10.859 -6.82 1 96.69 7 SER B C 1
ATOM 1558 O O . SER B 1 7 ? -0.141 -12.023 -6.531 1 96.69 7 SER B O 1
ATOM 1560 N N . PHE B 1 8 ? -0.502 -9.773 -6.316 1 96.44 8 PHE B N 1
ATOM 1561 C CA . PHE B 1 8 ? -1.616 -9.914 -5.387 1 96.44 8 PHE B CA 1
ATOM 1562 C C . PHE B 1 8 ? -2.562 -8.727 -5.492 1 96.44 8 PHE B C 1
ATOM 1564 O O . PHE B 1 8 ? -2.133 -7.609 -5.793 1 96.44 8 PHE B O 1
ATOM 1571 N N . THR B 1 9 ? -3.824 -9.055 -5.305 1 97 9 THR B N 1
ATOM 1572 C CA . THR B 1 9 ? -4.715 -7.988 -4.855 1 97 9 THR B CA 1
ATOM 1573 C C . THR B 1 9 ? -4.449 -7.645 -3.391 1 97 9 THR B C 1
ATOM 1575 O O . THR B 1 9 ? -4.34 -8.539 -2.549 1 97 9 THR B O 1
ATOM 1578 N N . VAL B 1 10 ? -4.301 -6.375 -3.141 1 97.62 10 VAL B N 1
ATOM 1579 C CA . VAL B 1 10 ? -3.881 -5.949 -1.811 1 97.62 10 VAL B CA 1
ATOM 1580 C C . VAL B 1 10 ? -4.711 -4.746 -1.368 1 97.62 10 VAL B C 1
ATOM 1582 O O . VAL B 1 10 ? -5.148 -3.947 -2.199 1 97.62 10 VAL B O 1
ATOM 1585 N N . SER B 1 11 ? -5.012 -4.691 -0.049 1 98.06 11 SER B N 1
ATOM 1586 C CA . SER B 1 11 ? -5.688 -3.525 0.518 1 98.06 11 SER B CA 1
ATOM 1587 C C . SER B 1 11 ? -4.742 -2.334 0.616 1 98.06 11 SER B C 1
ATOM 1589 O O . SER B 1 11 ? -3.529 -2.479 0.44 1 98.06 11 SER B O 1
ATOM 1591 N N . LEU B 1 12 ? -5.289 -1.163 0.895 1 97.38 12 LEU B N 1
ATOM 1592 C CA . LEU B 1 12 ? -4.508 0.064 0.98 1 97.38 12 LEU B CA 1
ATOM 1593 C C . LEU B 1 12 ? -3.479 -0.024 2.104 1 97.38 12 LEU B C 1
ATOM 1595 O O . LEU B 1 12 ? -2.402 0.571 2.016 1 97.38 12 LEU B O 1
ATOM 1599 N N . ASP B 1 13 ? -3.861 -0.792 3.125 1 97.31 13 ASP B N 1
ATOM 1600 C CA . ASP B 1 13 ? -2.959 -0.909 4.266 1 97.31 13 ASP B CA 1
ATOM 1601 C C . ASP B 1 13 ? -2.076 -2.148 4.145 1 97.31 13 ASP B C 1
ATOM 1603 O O . ASP B 1 13 ? -1.396 -2.529 5.102 1 97.31 13 ASP B O 1
ATOM 1607 N N . GLY B 1 14 ? -2.043 -2.861 2.986 1 96.75 14 GLY B N 1
ATOM 1608 C CA . GLY B 1 14 ? -0.971 -3.779 2.631 1 96.75 14 GLY B CA 1
ATOM 1609 C C . GLY B 1 14 ? -1.292 -5.227 2.957 1 96.75 14 GLY B C 1
ATOM 1610 O O . GLY B 1 14 ? -0.389 -6.059 3.064 1 96.75 14 GLY B O 1
ATOM 1611 N N . PHE B 1 15 ? -2.58 -5.551 3.115 1 97.38 15 PHE B N 1
ATOM 1612 C CA . PHE B 1 15 ? -2.947 -6.918 3.459 1 97.38 15 PHE B CA 1
ATOM 1613 C C . PHE B 1 15 ? -3.58 -7.625 2.268 1 97.38 15 PHE B C 1
ATOM 1615 O O . PHE B 1 15 ? -4.32 -7.016 1.497 1 97.38 15 PHE B O 1
ATOM 1622 N N . ILE B 1 16 ? -3.342 -8.977 2.186 1 96.75 16 ILE B N 1
ATOM 1623 C CA . ILE B 1 16 ? -3.863 -9.742 1.059 1 96.75 16 ILE B CA 1
ATOM 1624 C C . ILE B 1 16 ? -5.152 -10.445 1.468 1 96.75 16 ILE B C 1
ATOM 1626 O O . ILE B 1 16 ? -5.887 -10.953 0.616 1 96.75 16 ILE B O 1
ATOM 1630 N N . ASN B 1 17 ? -5.41 -10.578 2.711 1 96.19 17 ASN B N 1
ATOM 1631 C CA . ASN B 1 17 ? -6.652 -11.039 3.322 1 96.19 17 ASN B CA 1
ATOM 1632 C C . ASN B 1 17 ? -6.891 -10.375 4.676 1 96.19 17 ASN B C 1
ATOM 1634 O O . ASN B 1 17 ? -6.016 -9.672 5.191 1 96.19 17 ASN B O 1
ATOM 1638 N N . ASP B 1 18 ? -8.133 -10.453 5.137 1 96.31 18 ASP B N 1
ATOM 1639 C CA . ASP B 1 18 ? -8.414 -9.844 6.438 1 96.31 18 ASP B CA 1
ATOM 1640 C C . ASP B 1 18 ? -8.016 -10.781 7.578 1 96.31 18 ASP B C 1
ATOM 1642 O O . ASP B 1 18 ? -7.367 -11.805 7.352 1 96.31 18 ASP B O 1
ATOM 1646 N N . ARG B 1 19 ? -8.273 -10.469 8.773 1 95.19 19 ARG B N 1
ATOM 1647 C CA . ARG B 1 19 ? -7.82 -11.188 9.961 1 95.19 19 ARG B CA 1
ATOM 1648 C C . ARG B 1 19 ? -8.422 -12.594 10.016 1 95.19 19 ARG B C 1
ATOM 1650 O O . ARG B 1 19 ? -7.859 -13.492 10.641 1 95.19 19 ARG B O 1
ATOM 1657 N N . ASP B 1 20 ? -9.531 -12.742 9.367 1 94.19 20 ASP B N 1
ATOM 1658 C CA . ASP B 1 20 ? -10.188 -14.039 9.336 1 94.19 20 ASP B CA 1
ATOM 1659 C C . ASP B 1 20 ? -9.766 -14.844 8.109 1 94.19 20 ASP B C 1
ATOM 1661 O O . ASP B 1 20 ? -10.344 -15.898 7.828 1 94.19 20 ASP B O 1
ATOM 1665 N N . GLY B 1 21 ? -8.891 -14.312 7.383 1 92.5 21 GLY B N 1
ATOM 1666 C CA . GLY B 1 21 ? -8.422 -15 6.188 1 92.5 21 GLY B CA 1
ATOM 1667 C C . GLY B 1 21 ? -9.344 -14.836 5 1 92.5 21 GLY B C 1
ATOM 1668 O O . GLY B 1 21 ? -9.18 -15.508 3.979 1 92.5 21 GLY B O 1
ATOM 1669 N N . LYS B 1 22 ? -10.273 -13.93 5.109 1 93.31 22 LYS B N 1
ATOM 1670 C CA . LYS B 1 22 ? -11.266 -13.766 4.055 1 93.31 22 LYS B CA 1
ATOM 1671 C C . LYS B 1 22 ? -10.805 -12.742 3.018 1 93.31 22 LYS B C 1
ATOM 1673 O O . LYS B 1 22 ? -10.062 -11.812 3.344 1 93.31 22 LYS B O 1
ATOM 1678 N N . ILE B 1 23 ? -11.266 -12.969 1.744 1 93.19 23 ILE B N 1
ATOM 1679 C CA . ILE B 1 23 ? -10.875 -12.102 0.639 1 93.19 23 ILE B CA 1
ATOM 1680 C C . ILE B 1 23 ? -12.125 -11.594 -0.087 1 93.19 23 ILE B C 1
ATOM 1682 O O . ILE B 1 23 ? -12.078 -11.305 -1.285 1 93.19 23 ILE B O 1
ATOM 1686 N N . ASP B 1 24 ? -13.266 -11.531 0.557 1 93.12 24 ASP B N 1
ATOM 1687 C CA . ASP B 1 24 ? -14.539 -11.148 -0.056 1 93.12 24 ASP B CA 1
ATOM 1688 C C . ASP B 1 24 ? -14.516 -9.68 -0.49 1 93.12 24 ASP B C 1
ATOM 1690 O O . ASP B 1 24 ? -15.391 -9.242 -1.241 1 93.12 24 ASP B O 1
ATOM 1694 N N . TRP B 1 25 ? -13.578 -8.938 -0.152 1 93.12 25 TRP B N 1
ATOM 1695 C CA . TRP B 1 25 ? -13.414 -7.52 -0.474 1 93.12 25 TRP B CA 1
ATOM 1696 C C . TRP B 1 25 ? -12.656 -7.344 -1.784 1 93.12 25 TRP B C 1
ATOM 1698 O O . TRP B 1 25 ? -12.594 -6.242 -2.332 1 93.12 25 TRP B O 1
ATOM 1708 N N . SER B 1 26 ? -12.031 -8.461 -2.359 1 92 26 SER B N 1
ATOM 1709 C CA . SER B 1 26 ? -11.078 -8.359 -3.459 1 92 26 SER B CA 1
ATOM 1710 C C . SER B 1 26 ? -11.633 -8.984 -4.734 1 92 26 SER B C 1
ATOM 1712 O O . SER B 1 26 ? -10.898 -9.203 -5.695 1 92 26 SER B O 1
ATOM 1714 N N . ASP B 1 27 ? -12.852 -9.266 -4.852 1 89.12 27 ASP B N 1
ATOM 1715 C CA . ASP B 1 27 ? -13.414 -9.93 -6.027 1 89.12 27 ASP B CA 1
ATOM 1716 C C . ASP B 1 27 ? -13.266 -9.055 -7.273 1 89.12 27 ASP B C 1
ATOM 1718 O O . ASP B 1 27 ? -13.742 -7.922 -7.305 1 89.12 27 ASP B O 1
ATOM 1722 N N . PRO B 1 28 ? -12.68 -9.625 -8.281 1 92.62 28 PRO B N 1
ATOM 1723 C CA . PRO B 1 28 ? -12.516 -8.828 -9.5 1 92.62 28 PRO B CA 1
ATOM 1724 C C . PRO B 1 28 ? -13.805 -8.703 -10.305 1 92.62 28 PRO B C 1
ATOM 1726 O O . PRO B 1 28 ? -14.609 -9.641 -10.352 1 92.62 28 PRO B O 1
ATOM 1729 N N . ASP B 1 29 ? -13.93 -7.543 -10.922 1 93.31 29 ASP B N 1
ATOM 1730 C CA . ASP B 1 29 ? -14.945 -7.465 -11.961 1 93.31 29 ASP B CA 1
ATOM 1731 C C . ASP B 1 29 ? -14.477 -8.148 -13.242 1 93.31 29 ASP B C 1
ATOM 1733 O O . ASP B 1 29 ? -13.359 -8.672 -13.297 1 93.31 29 ASP B O 1
ATOM 1737 N N . ASP B 1 30 ? -15.266 -8.125 -14.273 1 94.94 30 ASP B N 1
ATOM 1738 C CA . ASP B 1 30 ? -14.984 -8.891 -15.484 1 94.94 30 ASP B CA 1
ATOM 1739 C C . ASP B 1 30 ? -13.719 -8.391 -16.172 1 94.94 30 ASP B C 1
ATOM 1741 O O . ASP B 1 30 ? -12.906 -9.188 -16.656 1 94.94 30 ASP B O 1
ATOM 1745 N N . GLU B 1 31 ? -13.602 -7.156 -16.188 1 97.06 31 GLU B N 1
ATOM 1746 C CA . GLU B 1 31 ? -12.43 -6.598 -16.875 1 97.06 31 GLU B CA 1
ATOM 1747 C C . GLU B 1 31 ? -11.141 -7.016 -16.172 1 97.06 31 GLU B C 1
ATOM 1749 O O . GLU B 1 31 ? -10.195 -7.469 -16.828 1 97.06 31 GLU B O 1
ATOM 1754 N N . LEU B 1 32 ? -11.102 -6.867 -14.914 1 96.88 32 LEU B N 1
ATOM 1755 C CA . LEU B 1 32 ? -9.922 -7.246 -14.148 1 96.88 32 LEU B CA 1
ATOM 1756 C C . LEU B 1 32 ? -9.695 -8.758 -14.219 1 96.88 32 LEU B C 1
ATOM 1758 O O . LEU B 1 32 ? -8.555 -9.203 -14.352 1 96.88 32 LEU B O 1
ATOM 1762 N N . HIS B 1 33 ? -10.766 -9.5 -14.133 1 96.75 33 HIS B N 1
ATOM 1763 C CA . HIS B 1 33 ? -10.641 -10.945 -14.234 1 96.75 33 HIS B CA 1
ATOM 1764 C C . HIS B 1 33 ? -10.055 -11.352 -15.578 1 96.75 33 HIS B C 1
ATOM 1766 O O . HIS B 1 33 ? -9.164 -12.211 -15.641 1 96.75 33 HIS B O 1
ATOM 1772 N N . GLN B 1 34 ? -10.547 -10.758 -16.641 1 97.75 34 GLN B N 1
ATOM 1773 C CA . GLN B 1 34 ? -10.008 -11.062 -17.953 1 97.75 34 GLN B CA 1
ATOM 1774 C C . GLN B 1 34 ? -8.531 -10.672 -18.062 1 97.75 34 GLN B C 1
ATOM 1776 O O . GLN B 1 34 ? -7.742 -11.375 -18.688 1 97.75 34 GLN B O 1
ATOM 1781 N N . PHE B 1 35 ? -8.188 -9.586 -17.484 1 97.94 35 PHE B N 1
ATOM 1782 C CA . PHE B 1 35 ? -6.789 -9.18 -17.422 1 97.94 35 PHE B CA 1
ATOM 1783 C C . PHE B 1 35 ? -5.941 -10.242 -16.75 1 97.94 35 PHE B C 1
ATOM 1785 O O . PHE B 1 35 ? -4.852 -10.57 -17.219 1 97.94 35 PHE B O 1
ATOM 1792 N N . HIS B 1 36 ? -6.375 -10.805 -15.625 1 97 36 HIS B N 1
ATOM 1793 C CA . HIS B 1 36 ? -5.672 -11.875 -14.93 1 97 36 HIS B CA 1
ATOM 1794 C C . HIS B 1 36 ? -5.535 -13.117 -15.805 1 97 36 HIS B C 1
ATOM 1796 O O . HIS B 1 36 ? -4.484 -13.758 -15.828 1 97 36 HIS B O 1
ATOM 1802 N N . ASN B 1 37 ? -6.617 -13.422 -16.516 1 98 37 ASN B N 1
ATOM 1803 C CA . ASN B 1 37 ? -6.562 -14.562 -17.422 1 98 37 ASN B CA 1
ATOM 1804 C C . ASN B 1 37 ? -5.492 -14.375 -18.5 1 98 37 ASN B C 1
ATOM 1806 O O . ASN B 1 37 ? -4.711 -15.281 -18.766 1 98 37 ASN B O 1
ATOM 1810 N N . ASP B 1 38 ? -5.504 -13.195 -19.094 1 97.94 38 ASP B N 1
ATOM 1811 C CA . ASP B 1 38 ? -4.547 -12.898 -20.156 1 97.94 38 ASP B CA 1
ATOM 1812 C C . ASP B 1 38 ? -3.111 -13 -19.641 1 97.94 38 ASP B C 1
ATOM 1814 O O . ASP B 1 38 ? -2.25 -13.586 -20.297 1 97.94 38 ASP B O 1
ATOM 1818 N N . ARG B 1 39 ? -2.898 -12.484 -18.516 1 96.06 39 ARG B N 1
ATOM 1819 C CA . ARG B 1 39 ? -1.578 -12.555 -17.906 1 96.06 39 ARG B CA 1
ATOM 1820 C C . ARG B 1 39 ? -1.203 -14 -17.578 1 96.06 39 ARG B C 1
ATOM 1822 O O . ARG B 1 39 ? -0.076 -14.422 -17.828 1 96.06 39 ARG B O 1
ATOM 1829 N N . TYR B 1 40 ? -2.131 -14.703 -17 1 97 40 TYR B N 1
ATOM 1830 C CA . TYR B 1 40 ? -1.89 -16.078 -16.594 1 97 40 TYR B CA 1
ATOM 1831 C C . TYR B 1 40 ? -1.524 -16.953 -17.797 1 97 40 TYR B C 1
ATOM 1833 O O . TYR B 1 40 ? -0.71 -17.859 -17.688 1 97 40 TYR B O 1
ATOM 1841 N N . ARG B 1 41 ? -2.137 -16.594 -18.906 1 97.06 41 ARG B N 1
ATOM 1842 C CA . ARG B 1 41 ? -1.835 -17.312 -20.141 1 97.06 41 ARG B CA 1
ATOM 1843 C C . ARG B 1 41 ? -0.355 -17.203 -20.5 1 97.06 41 ARG B C 1
ATOM 1845 O O . ARG B 1 41 ? 0.229 -18.141 -21.047 1 97.06 41 ARG B O 1
ATOM 1852 N N . GLU B 1 42 ? 0.238 -16.188 -20.094 1 96.19 42 GLU B N 1
ATOM 1853 C CA . GLU B 1 42 ? 1.62 -15.906 -20.469 1 96.19 42 GLU B CA 1
ATOM 1854 C C . GLU B 1 42 ? 2.602 -16.531 -19.484 1 96.19 42 GLU B C 1
ATOM 1856 O O . GLU B 1 42 ? 3.797 -16.625 -19.766 1 96.19 42 GLU B O 1
ATOM 1861 N N . ILE B 1 43 ? 2.152 -16.984 -18.375 1 97.31 43 ILE B N 1
ATOM 1862 C CA . ILE B 1 43 ? 2.984 -17.594 -17.344 1 97.31 43 ILE B CA 1
ATOM 1863 C C . ILE B 1 43 ? 3.363 -19.016 -17.766 1 97.31 43 ILE B C 1
ATOM 1865 O O . ILE B 1 43 ? 2.525 -19.766 -18.281 1 97.31 43 ILE B O 1
ATOM 1869 N N . GLU B 1 44 ? 4.609 -19.312 -17.562 1 98.06 44 GLU B N 1
ATOM 1870 C CA . GLU B 1 44 ? 5.086 -20.656 -17.891 1 98.06 44 GLU B CA 1
ATOM 1871 C C . GLU B 1 44 ? 4.852 -21.609 -16.734 1 98.06 44 GLU B C 1
ATOM 1873 O O . GLU B 1 44 ? 4.434 -22.75 -16.938 1 98.06 44 GLU B O 1
ATOM 1878 N N . ILE B 1 45 ? 5.121 -21.172 -15.516 1 98.25 45 ILE B N 1
ATOM 1879 C CA . ILE B 1 45 ? 4.996 -22 -14.32 1 98.25 45 ILE B CA 1
ATOM 1880 C C . ILE B 1 45 ? 4.371 -21.172 -13.195 1 98.25 45 ILE B C 1
ATOM 1882 O O . ILE B 1 45 ? 4.781 -20.031 -12.945 1 98.25 45 ILE B O 1
ATOM 1886 N N . SER B 1 46 ? 3.402 -21.703 -12.594 1 98.25 46 SER B N 1
ATOM 1887 C CA . SER B 1 46 ? 2.811 -21.094 -11.406 1 98.25 46 SER B CA 1
ATOM 1888 C C . SER B 1 46 ? 3.314 -21.766 -10.133 1 98.25 46 SER B C 1
ATOM 1890 O O . SER B 1 46 ? 3.289 -23 -10.016 1 98.25 46 SER B O 1
ATOM 1892 N N . LEU B 1 47 ? 3.803 -21 -9.195 1 98.31 47 LEU B N 1
ATOM 1893 C CA . LEU B 1 47 ? 4.289 -21.5 -7.914 1 98.31 47 LEU B CA 1
ATOM 1894 C C . LEU B 1 47 ? 3.227 -21.344 -6.828 1 98.31 47 LEU B C 1
ATOM 1896 O O . LEU B 1 47 ? 2.664 -20.266 -6.656 1 98.31 47 LEU B O 1
ATOM 1900 N N . HIS B 1 48 ? 2.996 -22.406 -6.121 1 96.94 48 HIS B N 1
ATOM 1901 C CA . HIS B 1 48 ? 1.972 -22.406 -5.082 1 96.94 48 HIS B CA 1
ATOM 1902 C C . HIS B 1 48 ? 2.537 -22.875 -3.75 1 96.94 48 HIS B C 1
ATOM 1904 O O . HIS B 1 48 ? 3.373 -23.797 -3.713 1 96.94 48 HIS B O 1
ATOM 1910 N N . GLY B 1 49 ? 2.072 -22.234 -2.674 1 94.88 49 GLY B N 1
ATOM 1911 C CA . GLY B 1 49 ? 2.088 -22.938 -1.398 1 94.88 49 GLY B CA 1
ATOM 1912 C C . GLY B 1 49 ? 0.913 -23.875 -1.219 1 94.88 49 GLY B C 1
ATOM 1913 O O . GLY B 1 49 ? -0.017 -23.891 -2.029 1 94.88 49 GLY B O 1
ATOM 1914 N N . ARG B 1 50 ? 0.873 -24.609 -0.105 1 94.25 50 ARG B N 1
ATOM 1915 C CA . ARG B 1 50 ? -0.138 -25.625 0.134 1 94.25 50 ARG B CA 1
ATOM 1916 C C . ARG B 1 50 ? -1.536 -25.016 0.176 1 94.25 50 ARG B C 1
ATOM 1918 O O . ARG B 1 50 ? -2.453 -25.516 -0.488 1 94.25 50 ARG B O 1
ATOM 1925 N N . ARG B 1 51 ? -1.67 -23.984 0.934 1 91.62 51 ARG B N 1
ATOM 1926 C CA . ARG B 1 51 ? -2.994 -23.406 1.156 1 91.62 51 ARG B CA 1
ATOM 1927 C C . ARG B 1 51 ? -3.594 -22.891 -0.147 1 91.62 51 ARG B C 1
ATOM 1929 O O . ARG B 1 51 ? -4.758 -23.172 -0.454 1 91.62 51 ARG B O 1
ATOM 1936 N N . LEU B 1 52 ? -2.795 -22.219 -0.899 1 93.44 52 LEU B N 1
ATOM 1937 C CA . LEU B 1 52 ? -3.281 -21.719 -2.184 1 93.44 52 LEU B CA 1
ATOM 1938 C C . LEU B 1 52 ? -3.619 -22.875 -3.117 1 93.44 52 LEU B C 1
ATOM 1940 O O . LEU B 1 52 ? -4.672 -22.875 -3.758 1 93.44 52 LEU B O 1
ATOM 1944 N N . TYR B 1 53 ? -2.732 -23.812 -3.16 1 96.31 53 TYR B N 1
ATOM 1945 C CA . TYR B 1 53 ? -2.957 -24.953 -4.043 1 96.31 53 TYR B CA 1
ATOM 1946 C C . TYR B 1 53 ? -4.277 -25.641 -3.721 1 96.31 53 TYR B C 1
ATOM 1948 O O . TYR B 1 53 ? -5.086 -25.906 -4.617 1 96.31 53 TYR B O 1
ATOM 1956 N N . GLU B 1 54 ? -4.465 -25.922 -2.443 1 95.88 54 GLU B N 1
ATOM 1957 C CA . GLU B 1 54 ? -5.68 -26.609 -2.027 1 95.88 54 GLU B CA 1
ATOM 1958 C C . GLU B 1 54 ? -6.926 -25.797 -2.354 1 95.88 54 GLU B C 1
ATOM 1960 O O . GLU B 1 54 ? -7.926 -26.328 -2.83 1 95.88 54 GLU B O 1
ATOM 1965 N N . LEU B 1 55 ? -6.836 -24.531 -2.115 1 93 55 LEU B N 1
ATOM 1966 C CA . LEU B 1 55 ? -7.953 -23.656 -2.414 1 93 55 LEU B CA 1
ATOM 1967 C C . LEU B 1 55 ? -8.289 -23.672 -3.9 1 93 55 LEU B C 1
ATOM 1969 O O . LEU B 1 55 ? -9.453 -23.828 -4.273 1 93 55 LEU B O 1
ATOM 1973 N N . MET B 1 56 ? -7.297 -23.625 -4.703 1 95.38 56 MET B N 1
ATOM 1974 C CA . MET B 1 56 ? -7.492 -23.594 -6.148 1 95.38 56 MET B CA 1
ATOM 1975 C C . MET B 1 56 ? -7.992 -24.953 -6.656 1 95.38 56 MET B C 1
ATOM 1977 O O . MET B 1 56 ? -8.914 -25.016 -7.469 1 95.38 56 MET B O 1
ATOM 1981 N N . ALA B 1 57 ? -7.391 -25.953 -6.152 1 96.25 57 ALA B N 1
ATOM 1982 C CA . ALA B 1 57 ? -7.695 -27.312 -6.59 1 96.25 57 ALA B CA 1
ATOM 1983 C C . ALA B 1 57 ? -9.125 -27.703 -6.223 1 96.25 57 ALA B C 1
ATOM 1985 O O . ALA B 1 57 ? -9.734 -28.547 -6.883 1 96.25 57 ALA B O 1
ATOM 1986 N N . GLU B 1 58 ? -9.602 -27.094 -5.199 1 95.62 58 GLU B N 1
ATOM 1987 C CA . GLU B 1 58 ? -10.945 -27.406 -4.73 1 95.62 58 GLU B CA 1
ATOM 1988 C C . GLU B 1 58 ? -12.008 -26.859 -5.676 1 95.62 58 GLU B C 1
ATOM 1990 O O . GLU B 1 58 ? -13.086 -27.453 -5.828 1 95.62 58 GLU B O 1
ATOM 1995 N N . TYR B 1 59 ? -11.703 -25.859 -6.395 1 95.38 59 TYR B N 1
ATOM 1996 C CA . TYR B 1 59 ? -12.766 -25.172 -7.121 1 95.38 59 TYR B CA 1
ATOM 1997 C C . TYR B 1 59 ? -12.508 -25.203 -8.625 1 95.38 59 TYR B C 1
ATOM 1999 O O . TYR B 1 59 ? -13.367 -25.625 -9.398 1 95.38 59 TYR B O 1
ATOM 2007 N N . TRP B 1 60 ? -11.398 -24.891 -9.07 1 96.44 60 TRP B N 1
ATOM 2008 C CA . TRP B 1 60 ? -11.195 -24.484 -10.461 1 96.44 60 TRP B CA 1
ATOM 2009 C C . TRP B 1 60 ? -11.305 -25.688 -11.391 1 96.44 60 TRP B C 1
ATOM 2011 O O . TRP B 1 60 ? -11.844 -25.578 -12.5 1 96.44 60 TRP B O 1
ATOM 2021 N N . PRO B 1 61 ? -10.844 -26.906 -10.992 1 96.5 61 PRO B N 1
ATOM 2022 C CA . PRO B 1 61 ? -11.039 -28.062 -11.867 1 96.5 61 PRO B CA 1
ATOM 2023 C C . PRO B 1 61 ? -12.508 -28.484 -11.969 1 96.5 61 PRO B C 1
ATOM 2025 O O . PRO B 1 61 ? -12.875 -29.266 -12.852 1 96.5 61 PRO B O 1
ATOM 2028 N N . HIS B 1 62 ? -13.336 -27.922 -11.039 1 96.19 62 HIS B N 1
ATOM 2029 C CA . HIS B 1 62 ? -14.727 -28.359 -10.945 1 96.19 62 HIS B CA 1
ATOM 2030 C C . HIS B 1 62 ? -15.68 -27.188 -11.18 1 96.19 62 HIS B C 1
ATOM 2032 O O . HIS B 1 62 ? -16.781 -27.172 -10.641 1 96.19 62 HIS B O 1
ATOM 2038 N N . VAL B 1 63 ? -15.172 -26.234 -11.867 1 94.69 63 VAL B N 1
ATOM 2039 C CA . VAL B 1 63 ? -16.016 -25.062 -12.141 1 94.69 63 VAL B CA 1
ATOM 2040 C C . VAL B 1 63 ? -17.328 -25.516 -12.766 1 94.69 63 VAL B C 1
ATOM 2042 O O . VAL B 1 63 ? -17.344 -26.297 -13.719 1 94.69 63 VAL B O 1
ATOM 2045 N N . PRO B 1 64 ? -18.422 -25.016 -12.211 1 94.44 64 PRO B N 1
ATOM 2046 C CA . PRO B 1 64 ? -19.719 -25.422 -12.742 1 94.44 64 PRO B CA 1
ATOM 2047 C C . PRO B 1 64 ? -19.906 -25.047 -14.211 1 94.44 64 PRO B C 1
ATOM 2049 O O . PRO B 1 64 ? -19.328 -24.062 -14.68 1 94.44 64 PRO B O 1
ATOM 2052 N N . ALA B 1 65 ? -20.781 -25.844 -14.828 1 90.69 65 ALA B N 1
ATOM 2053 C CA . ALA B 1 65 ? -21.016 -25.625 -16.25 1 90.69 65 ALA B CA 1
ATOM 2054 C C . ALA B 1 65 ? -21.688 -24.266 -16.5 1 90.69 65 ALA B C 1
ATOM 2056 O O . ALA B 1 65 ? -21.516 -23.656 -17.547 1 90.69 65 ALA B O 1
ATOM 2057 N N . ASP B 1 66 ? -22.359 -23.766 -15.492 1 94.75 66 ASP B N 1
ATOM 2058 C CA . ASP B 1 66 ? -23.109 -22.531 -15.664 1 94.75 66 ASP B CA 1
ATOM 2059 C C . ASP B 1 66 ? -22.297 -21.328 -15.188 1 94.75 66 ASP B C 1
ATOM 2061 O O . ASP B 1 66 ? -22.812 -20.203 -15.133 1 94.75 66 ASP B O 1
ATOM 2065 N N . ALA B 1 67 ? -21.094 -21.578 -14.875 1 94.44 67 ALA B N 1
ATOM 2066 C CA . ALA B 1 67 ? -20.219 -20.453 -14.547 1 94.44 67 ALA B CA 1
ATOM 2067 C C . ALA B 1 67 ? -20 -19.547 -15.758 1 94.44 67 ALA B C 1
ATOM 2069 O O . ALA B 1 67 ? -20.25 -19.953 -16.891 1 94.44 67 ALA B O 1
ATOM 2070 N N . SER B 1 68 ? -19.625 -18.266 -15.531 1 95.75 68 SER B N 1
ATOM 2071 C CA . SER B 1 68 ? -19.375 -17.328 -16.609 1 95.75 68 SER B CA 1
ATOM 2072 C C . SER B 1 68 ? -18.266 -17.828 -17.531 1 95.75 68 SER B C 1
ATOM 2074 O O . SER B 1 68 ? -17.406 -18.609 -17.109 1 95.75 68 SER B O 1
ATOM 2076 N N . PRO B 1 69 ? -18.25 -17.406 -18.766 1 96.5 69 PRO B N 1
ATOM 2077 C CA . PRO B 1 69 ? -17.172 -17.797 -19.688 1 96.5 69 PRO B CA 1
ATOM 2078 C C . PRO B 1 69 ? -15.789 -17.453 -19.156 1 96.5 69 PRO B C 1
ATOM 2080 O O . PRO B 1 69 ? -14.836 -18.219 -19.359 1 96.5 69 PRO B O 1
ATOM 2083 N N . ILE B 1 70 ? -15.664 -16.391 -18.5 1 96.75 70 ILE B N 1
ATOM 2084 C CA . ILE B 1 70 ? -14.383 -15.938 -17.953 1 96.75 70 ILE B CA 1
ATOM 2085 C C . ILE B 1 70 ? -13.914 -16.906 -16.875 1 96.75 70 ILE B C 1
ATOM 2087 O O . ILE B 1 70 ? -12.734 -17.281 -16.844 1 96.75 70 ILE B O 1
ATOM 2091 N N . GLU B 1 71 ? -14.805 -17.312 -16.047 1 96.12 71 GLU B N 1
ATOM 2092 C CA . GLU B 1 71 ? -14.477 -18.281 -15 1 96.12 71 GLU B CA 1
ATOM 2093 C C . GLU B 1 71 ? -14.07 -19.625 -15.602 1 96.12 71 GLU B C 1
ATOM 2095 O O . GLU B 1 71 ? -13.094 -20.234 -15.164 1 96.12 71 GLU B O 1
ATOM 2100 N N . ARG B 1 72 ? -14.82 -20.094 -16.562 1 96.81 72 ARG B N 1
ATOM 2101 C CA . ARG B 1 72 ? -14.523 -21.359 -17.203 1 96.81 72 ARG B CA 1
ATOM 2102 C C . ARG B 1 72 ? -13.164 -21.328 -17.875 1 96.81 72 ARG B C 1
ATOM 2104 O O . ARG B 1 72 ? -12.414 -22.312 -17.844 1 96.81 72 ARG B O 1
ATOM 2111 N N . GLU B 1 73 ? -12.922 -20.203 -18.453 1 96.94 73 GLU B N 1
ATOM 2112 C CA . GLU B 1 73 ? -11.617 -20.047 -19.094 1 96.94 73 GLU B CA 1
ATOM 2113 C C . GLU B 1 73 ? -10.492 -20.188 -18.062 1 96.94 73 GLU B C 1
ATOM 2115 O O . GLU B 1 73 ? -9.508 -20.891 -18.312 1 96.94 73 GLU B O 1
ATOM 2120 N N . PHE B 1 74 ? -10.625 -19.547 -16.969 1 97.31 74 PHE B N 1
ATOM 2121 C CA . PHE B 1 74 ? -9.586 -19.625 -15.945 1 97.31 74 PHE B CA 1
ATOM 2122 C C . PHE B 1 74 ? -9.438 -21.047 -15.422 1 97.31 74 PHE B C 1
ATOM 2124 O O . PHE B 1 74 ? -8.32 -21.5 -15.148 1 97.31 74 PHE B O 1
ATOM 2131 N N . GLY B 1 75 ? -10.547 -21.656 -15.203 1 97.12 75 GLY B N 1
ATOM 2132 C CA . GLY B 1 75 ? -10.469 -23.047 -14.789 1 97.12 75 GLY B CA 1
ATOM 2133 C C . GLY B 1 75 ? -9.586 -23.891 -15.688 1 97.12 75 GLY B C 1
ATOM 2134 O O . GLY B 1 75 ? -8.766 -24.672 -15.203 1 97.12 75 GLY B O 1
ATOM 2135 N N . ARG B 1 76 ? -9.773 -23.719 -16.938 1 96.81 76 ARG B N 1
ATOM 2136 C CA . ARG B 1 76 ? -8.969 -24.453 -17.906 1 96.81 76 ARG B CA 1
ATOM 2137 C C . ARG B 1 76 ? -7.504 -24.031 -17.844 1 96.81 76 ARG B C 1
ATOM 2139 O O . ARG B 1 76 ? -6.605 -24.875 -17.828 1 96.81 76 ARG B O 1
ATOM 2146 N N . LEU B 1 77 ? -7.324 -22.734 -17.75 1 97.88 77 LEU B N 1
ATOM 2147 C CA . LEU B 1 77 ? -5.965 -22.219 -17.672 1 97.88 77 LEU B CA 1
ATOM 2148 C C . LEU B 1 77 ? -5.23 -22.781 -16.469 1 97.88 77 LEU B C 1
ATOM 2150 O O . LEU B 1 77 ? -4.105 -23.266 -16.578 1 97.88 77 LEU B O 1
ATOM 2154 N N . TRP B 1 78 ? -5.91 -22.766 -15.344 1 97.75 78 TRP B N 1
ATOM 2155 C CA . TRP B 1 78 ? -5.266 -23.203 -14.117 1 97.75 78 TRP B CA 1
ATOM 2156 C C . TRP B 1 78 ? -4.961 -24.703 -14.164 1 97.75 78 TRP B C 1
ATOM 2158 O O . TRP B 1 78 ? -3.869 -25.125 -13.781 1 97.75 78 TRP B O 1
ATOM 2168 N N . THR B 1 79 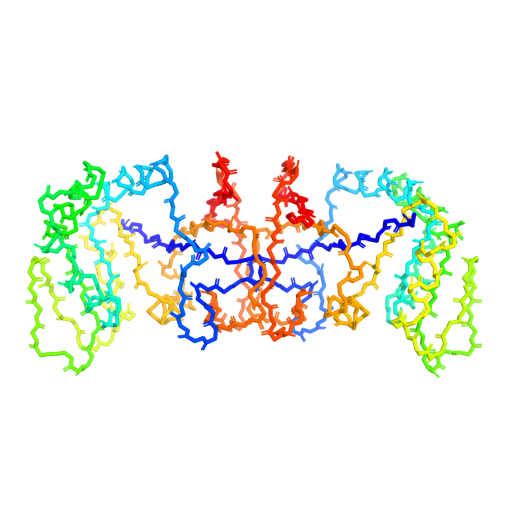? -5.879 -25.516 -14.688 1 97.88 79 THR B N 1
ATOM 2169 C CA . THR B 1 79 ? -5.73 -26.969 -14.719 1 97.88 79 THR B CA 1
ATOM 2170 C C . THR B 1 79 ? -4.59 -27.375 -15.641 1 97.88 79 THR B C 1
ATOM 2172 O O . THR B 1 79 ? -3.846 -28.312 -15.344 1 97.88 79 THR B O 1
ATOM 2175 N N . ASP B 1 80 ? -4.406 -26.578 -16.656 1 97.69 80 ASP B N 1
ATOM 2176 C CA . ASP B 1 80 ? -3.42 -26.938 -17.672 1 97.69 80 ASP B CA 1
ATOM 2177 C C . ASP B 1 80 ? -2.043 -26.391 -17.312 1 97.69 80 ASP B C 1
ATOM 2179 O O . ASP B 1 80 ? -1.028 -26.859 -17.844 1 97.69 80 ASP B O 1
ATOM 2183 N N . LYS B 1 81 ? -1.967 -25.375 -16.516 1 98.25 81 LYS B N 1
ATOM 2184 C CA . LYS B 1 81 ? -0.727 -24.672 -16.203 1 98.25 81 LYS B CA 1
ATOM 2185 C C . LYS B 1 81 ? 0.218 -25.547 -15.383 1 98.25 81 LYS B C 1
ATOM 2187 O O . LYS B 1 81 ? -0.174 -26.094 -14.352 1 98.25 81 LYS B O 1
ATOM 2192 N N . PRO B 1 82 ? 1.445 -25.719 -15.906 1 98.31 82 PRO B N 1
ATOM 2193 C CA . PRO B 1 82 ? 2.42 -26.328 -15 1 98.31 82 PRO B CA 1
ATOM 2194 C C . PRO B 1 82 ? 2.543 -25.578 -13.672 1 98.31 82 PRO B C 1
ATOM 2196 O O . PRO B 1 82 ? 2.633 -24.359 -13.656 1 98.31 82 PRO B O 1
ATOM 2199 N N . LYS B 1 83 ? 2.52 -26.406 -12.57 1 98 83 LYS B N 1
ATOM 2200 C CA . LYS B 1 83 ? 2.615 -25.828 -11.234 1 98 83 LYS B CA 1
ATOM 2201 C C . LYS B 1 83 ? 3.705 -26.5 -10.414 1 98 83 LYS B C 1
ATOM 2203 O O . LYS B 1 83 ? 3.957 -27.703 -10.578 1 98 83 LYS B O 1
ATOM 2208 N N . VAL B 1 84 ? 4.316 -25.734 -9.609 1 98.19 84 VAL B N 1
ATOM 2209 C CA . VAL B 1 84 ? 5.16 -26.266 -8.547 1 98.19 84 VAL B CA 1
ATOM 2210 C C . VAL B 1 84 ? 4.555 -25.938 -7.188 1 98.19 84 VAL B C 1
ATOM 2212 O O . VAL B 1 84 ? 4.312 -24.766 -6.883 1 98.19 84 VAL B O 1
ATOM 2215 N N . VAL B 1 85 ? 4.293 -26.953 -6.453 1 98 85 VAL B N 1
ATOM 2216 C CA . VAL B 1 85 ? 3.652 -26.797 -5.148 1 98 85 VAL B CA 1
ATOM 2217 C C . VAL B 1 85 ? 4.664 -27.078 -4.039 1 98 85 VAL B C 1
ATOM 2219 O O . VAL B 1 85 ? 5.234 -28.172 -3.975 1 98 85 VAL B O 1
ATOM 2222 N N . PHE B 1 86 ? 4.871 -26.125 -3.197 1 97.75 86 PHE B N 1
ATOM 2223 C CA . PHE B 1 86 ? 5.781 -26.25 -2.066 1 97.75 86 PHE B CA 1
ATOM 2224 C C . 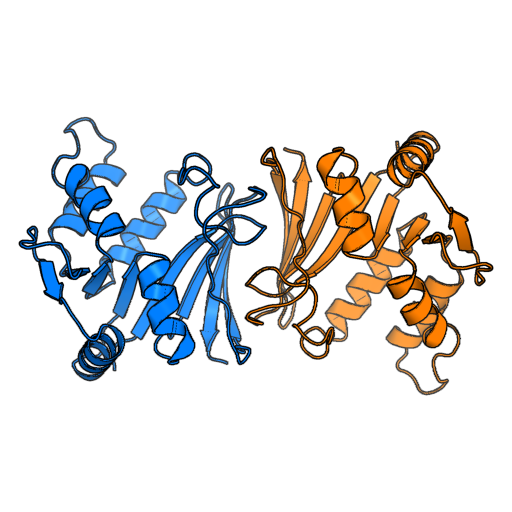PHE B 1 86 ? 5.016 -26.594 -0.794 1 97.75 86 PHE B C 1
ATOM 2226 O O . PHE B 1 86 ? 4.234 -25.781 -0.293 1 97.75 86 PHE B O 1
ATOM 2233 N N . SER B 1 87 ? 5.238 -27.75 -0.35 1 96.25 87 SER B N 1
ATOM 2234 C CA . SER B 1 87 ? 4.527 -28.219 0.833 1 96.25 87 SER B CA 1
ATOM 2235 C C . SER B 1 87 ? 5.27 -29.375 1.501 1 96.25 87 SER B C 1
ATOM 2237 O O . SER B 1 87 ? 5.73 -30.297 0.827 1 96.25 87 SER B O 1
ATOM 2239 N N . ARG B 1 88 ? 5.414 -29.391 2.836 1 93.88 88 ARG B N 1
ATOM 2240 C CA . ARG B 1 88 ? 6.035 -30.484 3.586 1 93.88 88 ARG B CA 1
ATOM 2241 C C . ARG B 1 88 ? 5 -31.547 3.969 1 93.88 88 ARG B C 1
ATOM 2243 O O . ARG B 1 88 ? 5.359 -32.656 4.32 1 93.88 88 ARG B O 1
ATOM 2250 N N . THR B 1 89 ? 3.713 -31.109 3.82 1 94.12 89 THR B N 1
ATOM 2251 C CA . THR B 1 89 ? 2.688 -31.969 4.395 1 94.12 89 THR B CA 1
ATOM 2252 C C . THR B 1 89 ? 1.888 -32.656 3.295 1 94.12 89 THR B C 1
ATOM 2254 O O . THR B 1 89 ? 1.428 -33.781 3.473 1 94.12 89 THR B O 1
ATOM 2257 N N . LEU B 1 90 ? 1.72 -32.031 2.213 1 95.06 90 LEU B N 1
ATOM 2258 C CA . LEU B 1 90 ? 1.023 -32.656 1.104 1 95.06 90 LEU B CA 1
ATOM 2259 C C . LEU B 1 90 ? 1.78 -33.906 0.633 1 95.06 90 LEU B C 1
ATOM 2261 O O . LEU B 1 90 ? 3.014 -33.906 0.586 1 95.06 90 LEU B O 1
ATOM 2265 N N . THR B 1 91 ? 1.019 -34.875 0.298 1 95.06 91 THR B N 1
ATOM 2266 C CA . THR B 1 91 ? 1.666 -36.125 -0.145 1 95.06 91 THR B CA 1
ATOM 2267 C C . THR B 1 91 ? 1.468 -36.312 -1.644 1 95.06 91 THR B C 1
ATOM 2269 O O . THR B 1 91 ? 2.18 -37.125 -2.266 1 95.06 91 THR B O 1
ATOM 2272 N N . GLU B 1 92 ? 0.488 -35.688 -2.188 1 96.12 92 GLU B N 1
ATOM 2273 C CA . GLU B 1 92 ? 0.217 -35.812 -3.617 1 96.12 92 GLU B CA 1
ATOM 2274 C C . GLU B 1 92 ? -0.337 -34.5 -4.188 1 96.12 92 GLU B C 1
ATOM 2276 O O . GLU B 1 92 ? -0.933 -33.719 -3.463 1 96.12 92 GLU B O 1
ATOM 2281 N N . VAL B 1 93 ? -0.104 -34.281 -5.492 1 97.44 93 VAL B N 1
ATOM 2282 C CA . VAL B 1 93 ? -0.658 -33.156 -6.234 1 97.44 93 VAL B CA 1
ATOM 2283 C C . VAL B 1 93 ? -1.159 -33.625 -7.598 1 97.44 93 VAL B C 1
ATOM 2285 O O . VAL B 1 93 ? -0.715 -34.656 -8.102 1 97.44 93 VAL B O 1
ATOM 2288 N N . GLN B 1 94 ? -2.1 -32.938 -8.148 1 97.5 94 GLN B N 1
ATOM 2289 C CA . GLN B 1 94 ? -2.727 -33.219 -9.438 1 97.5 94 GLN B CA 1
ATOM 2290 C C . GLN B 1 94 ? -2.688 -32.031 -10.367 1 97.5 94 GLN B C 1
ATOM 2292 O O . GLN B 1 94 ? -2.061 -31.016 -10.055 1 97.5 94 GLN B O 1
ATOM 2297 N N . TRP B 1 95 ? -3.268 -32.25 -11.609 1 96.69 95 TRP B N 1
ATOM 2298 C CA . TRP B 1 95 ? -3.49 -31.188 -12.578 1 96.69 95 TRP B CA 1
ATOM 2299 C C . TRP B 1 95 ? -2.176 -30.516 -12.969 1 96.69 95 TRP B C 1
ATOM 2301 O O . TRP B 1 95 ? -2.043 -29.297 -12.883 1 96.69 95 TRP B O 1
ATOM 2311 N N . ASN B 1 96 ? -1.229 -31.297 -13.43 1 97.69 96 ASN B N 1
ATOM 2312 C CA . ASN B 1 96 ? 0.03 -30.828 -13.992 1 97.69 96 ASN B CA 1
ATOM 2313 C C . ASN B 1 96 ? 0.901 -30.156 -12.938 1 97.69 96 ASN B C 1
ATOM 2315 O O . ASN B 1 96 ? 1.505 -29.109 -13.203 1 97.69 96 ASN B O 1
ATOM 2319 N N . SER B 1 97 ? 0.891 -30.703 -11.695 1 98 97 SER B N 1
ATOM 2320 C CA . SER B 1 97 ? 1.626 -30.109 -10.586 1 98 97 SER B CA 1
ATOM 2321 C C . SER B 1 97 ? 2.779 -31 -10.141 1 98 97 SER B C 1
ATOM 2323 O O . SER B 1 97 ? 2.697 -32.219 -10.242 1 98 97 SER B O 1
ATOM 2325 N N . THR B 1 98 ? 3.816 -30.438 -9.758 1 97.81 98 THR B N 1
ATOM 2326 C CA . THR B 1 98 ? 4.961 -31.094 -9.141 1 97.81 98 THR B CA 1
ATOM 2327 C C . THR B 1 98 ? 5.121 -30.672 -7.688 1 97.81 98 THR B C 1
ATOM 2329 O O . THR B 1 98 ? 5 -29.484 -7.363 1 97.81 98 THR B O 1
ATOM 2332 N N . LEU B 1 99 ? 5.414 -31.609 -6.828 1 98.06 99 LEU B N 1
ATOM 2333 C CA . LEU B 1 99 ? 5.504 -31.359 -5.398 1 98.06 99 LEU B CA 1
ATOM 2334 C C . LEU B 1 99 ? 6.957 -31.203 -4.961 1 98.06 99 LEU B C 1
ATOM 2336 O O . LEU B 1 99 ? 7.809 -32.031 -5.316 1 98.06 99 LEU B O 1
ATOM 2340 N N . VAL B 1 100 ? 7.215 -30.094 -4.27 1 97.12 100 VAL B N 1
ATOM 2341 C CA . VAL B 1 100 ? 8.523 -29.844 -3.67 1 97.12 100 VAL B CA 1
ATOM 2342 C C . VAL B 1 100 ? 8.383 -29.75 -2.15 1 97.12 100 VAL B C 1
ATOM 2344 O O . VAL B 1 100 ? 7.598 -28.969 -1.633 1 97.12 100 VAL B O 1
ATOM 2347 N N . ARG B 1 101 ? 9.172 -30.391 -1.442 1 93.88 101 ARG B N 1
ATOM 2348 C CA . ARG B 1 101 ? 8.922 -30.531 -0.011 1 93.88 101 ARG B CA 1
ATOM 2349 C C . ARG B 1 101 ? 9.883 -29.656 0.799 1 93.88 101 ARG B C 1
ATOM 2351 O O . ARG B 1 101 ? 9.586 -29.297 1.938 1 93.88 101 ARG B O 1
ATOM 2358 N N . GLU B 1 102 ? 11.102 -29.469 0.227 1 90.56 102 GLU B N 1
ATOM 2359 C CA . GLU B 1 102 ? 12.078 -28.703 1.01 1 90.56 102 GLU B CA 1
ATOM 2360 C C . GLU B 1 102 ? 12.867 -27.734 0.127 1 90.56 102 GLU B C 1
ATOM 2362 O O . GLU B 1 102 ? 12.797 -27.812 -1.102 1 90.56 102 GLU B O 1
ATOM 2367 N N . ASN B 1 103 ? 13.477 -26.719 0.773 1 93.31 103 ASN B N 1
ATOM 2368 C CA . ASN B 1 103 ? 14.445 -25.812 0.163 1 93.31 103 ASN B CA 1
ATOM 2369 C C . ASN B 1 103 ? 13.812 -24.984 -0.949 1 93.31 103 ASN B C 1
ATOM 2371 O O . ASN B 1 103 ? 14.344 -24.922 -2.061 1 93.31 103 ASN B O 1
ATOM 2375 N N . ALA B 1 104 ? 12.719 -24.359 -0.605 1 95.38 104 ALA B N 1
ATOM 2376 C CA . ALA B 1 104 ? 11.984 -23.547 -1.581 1 95.38 104 ALA B CA 1
ATOM 2377 C C . ALA B 1 104 ? 12.906 -22.562 -2.281 1 95.38 104 ALA B C 1
ATOM 2379 O O . ALA B 1 104 ? 12.859 -22.422 -3.504 1 95.38 104 ALA B O 1
ATOM 2380 N N . VAL B 1 105 ? 13.797 -21.922 -1.564 1 97.31 105 VAL B N 1
ATOM 2381 C CA . VAL B 1 105 ? 14.68 -20.906 -2.109 1 97.31 105 VAL B CA 1
ATOM 2382 C C . VAL B 1 105 ? 15.602 -21.516 -3.16 1 97.31 105 VAL B C 1
ATOM 2384 O O . VAL B 1 105 ? 15.703 -21.016 -4.281 1 97.31 105 VAL B O 1
ATOM 2387 N N . GLU B 1 106 ? 16.203 -22.609 -2.816 1 97.81 106 GLU B N 1
ATOM 2388 C CA . GLU B 1 106 ? 17.109 -23.281 -3.746 1 97.81 106 GLU B CA 1
ATOM 2389 C C . GLU B 1 106 ? 16.375 -23.812 -4.965 1 97.81 106 GLU B C 1
ATOM 2391 O O . GLU B 1 106 ? 16.859 -23.719 -6.09 1 97.81 106 GLU B O 1
ATOM 2396 N N . GLU B 1 107 ? 15.258 -24.359 -4.688 1 97.69 107 GLU B N 1
ATOM 2397 C CA . GLU B 1 107 ? 14.469 -24.906 -5.793 1 97.69 107 GLU B CA 1
ATOM 2398 C C . GLU B 1 107 ? 14.039 -23.812 -6.754 1 97.69 107 GLU B C 1
ATOM 2400 O O . GLU B 1 107 ? 14.07 -23.984 -7.973 1 97.69 107 GLU B O 1
ATOM 2405 N N . VAL B 1 108 ? 13.617 -22.672 -6.266 1 97.94 108 VAL B N 1
ATOM 2406 C CA . VAL B 1 108 ? 13.203 -21.562 -7.117 1 97.94 108 VAL B CA 1
ATOM 2407 C C . VAL B 1 108 ? 14.414 -21.016 -7.875 1 97.94 108 VAL B C 1
ATOM 2409 O O . VAL B 1 108 ? 14.297 -20.641 -9.047 1 97.94 108 VAL B O 1
ATOM 2412 N N . ARG B 1 109 ? 15.578 -20.969 -7.258 1 98.12 109 ARG B N 1
ATOM 2413 C CA . ARG B 1 109 ? 16.797 -20.562 -7.957 1 98.12 109 ARG B CA 1
ATOM 2414 C C . ARG B 1 109 ? 17.062 -21.469 -9.156 1 98.12 109 ARG B C 1
ATOM 2416 O O . ARG B 1 109 ? 17.406 -20.984 -10.234 1 98.12 109 ARG B O 1
ATOM 2423 N N . LYS B 1 110 ? 16.906 -22.734 -8.898 1 97.88 110 LYS B N 1
ATOM 2424 C CA . LYS B 1 110 ? 17.109 -23.688 -9.977 1 97.88 110 LYS B CA 1
ATOM 2425 C C . LYS B 1 110 ? 16.094 -23.484 -11.102 1 97.88 110 LYS B C 1
ATOM 2427 O O . LYS B 1 110 ? 16.453 -23.484 -12.281 1 97.88 110 LYS B O 1
ATOM 2432 N N . LEU B 1 111 ? 14.859 -23.344 -10.688 1 97.69 111 LEU B N 1
ATOM 2433 C CA . LEU B 1 111 ? 13.805 -23.125 -11.672 1 97.69 111 LEU B CA 1
ATOM 2434 C C . LEU B 1 111 ? 14.102 -21.875 -12.516 1 97.69 111 LEU B C 1
ATOM 2436 O O . LEU B 1 111 ? 13.875 -21.875 -13.727 1 97.69 111 LEU B O 1
ATOM 2440 N N . LYS B 1 112 ? 14.516 -20.812 -11.914 1 97.81 112 LYS B N 1
ATOM 2441 C CA . LYS B 1 112 ? 14.859 -19.578 -12.625 1 97.81 112 LYS B CA 1
ATOM 2442 C C . LYS B 1 112 ? 16 -19.812 -13.609 1 97.81 112 LYS B C 1
ATOM 2444 O O . LYS B 1 112 ? 15.953 -19.328 -14.742 1 97.81 112 LYS B O 1
ATOM 2449 N N . ALA B 1 113 ? 17 -20.578 -13.227 1 97.5 113 ALA B N 1
ATOM 2450 C CA . ALA B 1 113 ? 18.188 -20.812 -14.047 1 97.5 113 ALA B CA 1
ATOM 2451 C C . ALA B 1 113 ? 17.859 -21.719 -15.227 1 97.5 113 ALA B C 1
ATOM 2453 O O . ALA B 1 113 ? 18.547 -21.688 -16.25 1 97.5 113 ALA B O 1
ATOM 2454 N N . ASP B 1 114 ? 16.875 -22.453 -15.109 1 96.19 114 ASP B N 1
ATOM 2455 C CA . ASP B 1 114 ? 16.609 -23.531 -16.047 1 96.19 114 ASP B CA 1
ATOM 2456 C C . ASP B 1 114 ? 15.734 -23.062 -17.203 1 96.19 114 ASP B C 1
ATOM 2458 O O . ASP B 1 114 ? 15.211 -23.875 -17.969 1 96.19 114 ASP B O 1
ATOM 2462 N N . GLY B 1 115 ? 15.508 -21.766 -17.375 1 95.62 115 GLY B N 1
ATOM 2463 C CA . GLY B 1 115 ? 14.656 -21.312 -18.469 1 95.62 115 GLY B CA 1
ATOM 2464 C C . GLY B 1 115 ? 14.664 -19.812 -18.641 1 95.62 115 GLY B C 1
ATOM 2465 O O . GLY B 1 115 ? 15.453 -19.109 -18.016 1 95.62 115 GLY B O 1
ATOM 2466 N N . ASP B 1 116 ? 13.773 -19.344 -19.594 1 96.19 116 ASP B N 1
ATOM 2467 C CA . ASP B 1 116 ? 13.75 -17.906 -19.891 1 96.19 116 ASP B CA 1
ATOM 2468 C C . ASP B 1 116 ? 12.328 -17.375 -19.859 1 96.19 116 ASP B C 1
ATOM 2470 O O . ASP B 1 116 ? 12.086 -16.203 -20.188 1 96.19 116 ASP B O 1
ATOM 2474 N N . GLY B 1 117 ? 11.43 -18.141 -19.391 1 97.5 117 GLY B N 1
ATOM 2475 C CA . GLY B 1 117 ? 10.031 -17.734 -19.359 1 97.5 117 GLY B CA 1
ATOM 2476 C C . GLY B 1 117 ? 9.664 -16.969 -18.109 1 97.5 117 GLY B C 1
ATOM 2477 O O . GLY B 1 117 ? 10.516 -16.312 -17.5 1 97.5 117 GLY B O 1
ATOM 2478 N N . VAL B 1 118 ? 8.359 -16.938 -17.812 1 98.12 118 VAL B N 1
ATOM 2479 C CA . VAL B 1 118 ? 7.82 -16.172 -16.703 1 98.12 118 VAL B CA 1
ATOM 2480 C C . VAL B 1 118 ? 7.164 -17.125 -15.695 1 98.12 118 VAL B C 1
ATOM 2482 O O . VAL B 1 118 ? 6.43 -18.031 -16.078 1 98.12 118 VAL B O 1
ATOM 2485 N N . MET B 1 119 ? 7.48 -16.969 -14.422 1 98.44 119 MET B N 1
ATOM 2486 C CA . MET B 1 119 ? 6.824 -17.672 -13.32 1 98.44 119 MET B CA 1
ATOM 2487 C C . MET B 1 119 ? 6.09 -16.688 -12.414 1 98.44 119 MET B C 1
ATOM 2489 O O . MET B 1 119 ? 6.41 -15.492 -12.391 1 98.44 119 MET B O 1
ATOM 2493 N N . GLU B 1 120 ? 5.211 -17.188 -11.727 1 98.12 120 GLU B N 1
ATOM 2494 C CA . GLU B 1 120 ? 4.477 -16.375 -10.766 1 98.12 120 GLU B CA 1
ATOM 2495 C C . GLU B 1 120 ? 4.32 -17.094 -9.43 1 98.12 120 GLU B C 1
ATOM 2497 O O . GLU B 1 120 ? 4.004 -18.281 -9.398 1 98.12 120 GLU B O 1
ATOM 2502 N N . VAL B 1 121 ? 4.637 -16.344 -8.414 1 95.94 121 VAL B N 1
ATOM 2503 C CA . VAL B 1 121 ? 4.477 -16.875 -7.066 1 95.94 121 VAL B CA 1
ATOM 2504 C C . VAL B 1 121 ? 3.045 -16.641 -6.586 1 95.94 121 VAL B C 1
ATOM 2506 O O . VAL B 1 121 ? 2.543 -15.516 -6.641 1 95.94 121 VAL B O 1
ATOM 2509 N N . GLY B 1 122 ? 2.512 -17.797 -6.238 1 88.56 122 GLY B N 1
ATOM 2510 C CA . GLY B 1 122 ? 1.224 -17.688 -5.574 1 88.56 122 GLY B CA 1
ATOM 2511 C C . GLY B 1 122 ? 1.305 -17.938 -4.078 1 88.56 122 GLY B C 1
ATOM 2512 O O . GLY B 1 122 ? 2.014 -18.844 -3.633 1 88.56 122 GLY B O 1
ATOM 2513 N N . GLY B 1 123 ? 0.807 -17.062 -3.229 1 89 123 GLY B N 1
ATOM 2514 C CA . GLY B 1 123 ? 0.756 -17.188 -1.78 1 89 123 GLY B CA 1
ATOM 2515 C C . GLY B 1 123 ? 1.732 -16.281 -1.068 1 89 123 GLY B C 1
ATOM 2516 O O . GLY B 1 123 ? 2.904 -16.203 -1.444 1 89 123 GLY B O 1
ATOM 2517 N N . ALA B 1 124 ? 1.31 -15.781 0.033 1 89.81 124 ALA B N 1
ATOM 2518 C CA . ALA B 1 124 ? 2.074 -14.781 0.777 1 89.81 124 ALA B CA 1
ATOM 2519 C C . ALA B 1 124 ? 3.229 -15.43 1.536 1 89.81 124 ALA B C 1
ATOM 2521 O O . ALA B 1 124 ? 4.309 -14.844 1.654 1 89.81 124 ALA B O 1
ATOM 2522 N N . GLU B 1 125 ? 3.068 -16.656 2.033 1 92.5 125 GLU B N 1
ATOM 2523 C CA . GLU B 1 125 ? 4.125 -17.328 2.775 1 92.5 125 GLU B CA 1
ATOM 2524 C C . GLU B 1 125 ? 5.312 -17.656 1.874 1 92.5 125 GLU B C 1
ATOM 2526 O O . GLU B 1 125 ? 6.465 -17.438 2.25 1 92.5 125 GLU B O 1
ATOM 2531 N N . LEU B 1 126 ? 5.004 -18.234 0.73 1 94.75 126 LEU B N 1
ATOM 2532 C CA . LEU B 1 126 ? 6.066 -18.516 -0.225 1 94.75 126 LEU B CA 1
ATOM 2533 C C . LEU B 1 126 ? 6.77 -17.234 -0.651 1 94.75 126 LEU B C 1
ATOM 2535 O O . LEU B 1 126 ? 8 -17.172 -0.702 1 94.75 126 LEU B O 1
ATOM 2539 N N . GLY B 1 127 ? 6.02 -16.203 -0.98 1 95.31 127 GLY B N 1
ATOM 2540 C CA . GLY B 1 127 ? 6.609 -14.914 -1.293 1 95.31 127 GLY B CA 1
ATOM 2541 C C . GLY B 1 127 ? 7.547 -14.406 -0.212 1 95.31 127 GLY B C 1
ATOM 2542 O O . GLY B 1 127 ? 8.664 -13.969 -0.505 1 95.31 127 GLY B O 1
ATOM 2543 N N . ALA B 1 128 ? 7.09 -14.516 1.006 1 95 128 ALA B N 1
ATOM 2544 C CA . ALA B 1 128 ? 7.871 -14.047 2.148 1 95 128 ALA B CA 1
ATOM 2545 C C . ALA B 1 128 ? 9.195 -14.797 2.258 1 95 128 ALA B C 1
ATOM 2547 O O . ALA B 1 128 ? 10.195 -14.242 2.715 1 95 128 ALA B O 1
ATOM 2548 N N . ALA B 1 129 ? 9.203 -16.047 1.868 1 94.88 129 ALA B N 1
ATOM 2549 C CA . ALA B 1 129 ? 10.414 -16.875 1.925 1 94.88 129 ALA B CA 1
ATOM 2550 C C . ALA B 1 129 ? 11.375 -16.5 0.803 1 94.88 129 ALA B C 1
ATOM 2552 O O . ALA B 1 129 ? 12.594 -16.625 0.956 1 94.88 129 ALA B O 1
ATOM 2553 N N . LEU B 1 130 ? 10.859 -16 -0.286 1 96.94 130 LEU B N 1
ATOM 2554 C CA . LEU B 1 130 ? 11.68 -15.805 -1.48 1 96.94 130 LEU B CA 1
ATOM 2555 C C . LEU B 1 130 ? 12.188 -14.367 -1.562 1 96.94 130 LEU B C 1
ATOM 2557 O O . LEU B 1 130 ? 13.312 -14.133 -2.01 1 96.94 130 LEU B O 1
ATOM 2561 N N . ILE B 1 131 ? 11.445 -13.375 -1.098 1 96.75 131 ILE B N 1
ATOM 2562 C CA . ILE B 1 131 ? 11.68 -11.945 -1.283 1 96.75 131 ILE B CA 1
ATOM 2563 C C . ILE B 1 131 ? 13.016 -11.555 -0.646 1 96.75 131 ILE B C 1
ATOM 2565 O O . ILE B 1 131 ? 13.844 -10.891 -1.273 1 96.75 131 ILE B O 1
ATOM 2569 N N . PRO B 1 132 ? 13.336 -12.078 0.586 1 95.94 132 PRO B N 1
ATOM 2570 C CA . PRO B 1 132 ? 14.594 -11.672 1.217 1 95.94 132 PRO B CA 1
ATOM 2571 C C . PRO B 1 132 ? 15.828 -12.148 0.449 1 95.94 132 PRO B C 1
ATOM 2573 O O . PRO B 1 132 ? 16.938 -11.656 0.682 1 95.94 132 PRO B O 1
ATOM 2576 N N . HIS B 1 133 ? 15.641 -13.055 -0.458 1 95.88 133 HIS B N 1
ATOM 2577 C CA . HIS B 1 133 ? 16.766 -13.641 -1.168 1 95.88 133 HIS B CA 1
ATOM 2578 C C . HIS B 1 133 ? 16.938 -13.016 -2.547 1 95.88 133 HIS B C 1
ATOM 2580 O O . HIS B 1 133 ? 17.75 -13.484 -3.354 1 95.88 133 HIS B O 1
ATOM 2586 N N . GLY B 1 134 ? 16.141 -12.016 -2.863 1 95.12 134 GLY B N 1
ATOM 2587 C CA . GLY B 1 134 ? 16.281 -11.281 -4.113 1 95.12 134 GLY B CA 1
ATOM 2588 C C . GLY B 1 134 ? 15.812 -12.078 -5.32 1 95.12 134 GLY B C 1
ATOM 2589 O O . GLY B 1 134 ? 16.297 -11.852 -6.434 1 95.12 134 GLY B O 1
ATOM 2590 N N . LEU B 1 135 ? 14.922 -13.016 -5.152 1 97.06 135 LEU B N 1
ATOM 2591 C CA . LEU B 1 135 ? 14.531 -13.914 -6.234 1 97.06 135 LEU B CA 1
ATOM 2592 C C . LEU B 1 135 ? 13.375 -13.336 -7.035 1 97.06 135 LEU B C 1
ATOM 2594 O O . LEU B 1 135 ? 13.125 -13.75 -8.172 1 97.06 135 LEU B O 1
ATOM 2598 N N . VAL B 1 136 ? 12.625 -12.414 -6.488 1 97.69 136 VAL B N 1
ATOM 2599 C CA . VAL B 1 136 ? 11.469 -11.844 -7.172 1 97.69 136 VAL B CA 1
ATOM 2600 C C . VAL B 1 136 ? 11.922 -10.68 -8.062 1 97.69 136 VAL B C 1
ATOM 2602 O O . VAL B 1 136 ? 12.578 -9.75 -7.59 1 97.69 136 VAL B O 1
ATOM 2605 N N . ASP B 1 137 ? 11.492 -10.719 -9.344 1 97.62 137 ASP B N 1
ATOM 2606 C CA . ASP B 1 137 ? 11.938 -9.727 -10.312 1 97.62 137 ASP B CA 1
ATOM 2607 C C . ASP B 1 137 ? 10.914 -8.602 -10.453 1 97.62 137 ASP B C 1
ATOM 2609 O O . ASP B 1 137 ? 11.266 -7.465 -10.781 1 97.62 137 ASP B O 1
ATOM 2613 N N . GLU B 1 138 ? 9.656 -8.922 -10.32 1 98 138 GLU B N 1
ATOM 2614 C CA . GLU B 1 138 ? 8.594 -7.945 -10.484 1 98 138 GLU B CA 1
ATOM 2615 C C . GLU B 1 138 ? 7.527 -8.094 -9.406 1 98 138 GLU B C 1
ATOM 2617 O O . GLU B 1 138 ? 7.195 -9.211 -9 1 98 138 GLU B O 1
ATOM 2622 N N . TYR B 1 139 ? 7.055 -7 -8.977 1 98 139 TYR B N 1
ATOM 2623 C CA . TYR B 1 139 ? 5.93 -6.918 -8.047 1 98 139 TYR B CA 1
ATOM 2624 C C . TYR B 1 139 ? 4.715 -6.297 -8.727 1 98 139 TYR B C 1
ATOM 2626 O O . TYR B 1 139 ? 4.758 -5.145 -9.156 1 98 139 TYR B O 1
ATOM 2634 N N . TRP B 1 140 ? 3.662 -7.09 -8.875 1 97.88 140 TRP B N 1
ATOM 2635 C CA . TRP B 1 140 ? 2.402 -6.617 -9.438 1 97.88 140 TRP B CA 1
ATOM 2636 C C . TRP B 1 140 ? 1.345 -6.449 -8.352 1 97.88 140 TRP B C 1
ATOM 2638 O O . TRP B 1 140 ? 0.806 -7.434 -7.844 1 97.88 140 TRP B O 1
ATOM 2648 N N . LEU B 1 141 ? 1.059 -5.211 -8.078 1 97.81 141 LEU B N 1
ATOM 2649 C CA . LEU B 1 141 ? 0.07 -4.918 -7.047 1 97.81 141 LEU B CA 1
ATOM 2650 C C . LEU B 1 141 ? -1.255 -4.488 -7.672 1 97.81 141 LEU B C 1
ATOM 2652 O O . LEU B 1 141 ? -1.28 -3.633 -8.555 1 97.81 141 LEU B O 1
ATOM 2656 N N . PHE B 1 142 ? -2.279 -5.094 -7.289 1 98 142 PHE B N 1
ATOM 2657 C CA . PHE B 1 142 ? -3.645 -4.664 -7.566 1 98 142 PHE B CA 1
ATOM 2658 C C . PHE B 1 142 ? -4.301 -4.098 -6.312 1 98 142 PHE B C 1
ATOM 2660 O O . PHE B 1 142 ? -4.848 -4.848 -5.5 1 98 142 PHE B O 1
ATOM 2667 N N . VAL B 1 143 ? -4.281 -2.793 -6.184 1 98 143 VAL B N 1
ATOM 2668 C CA . VAL B 1 143 ? -4.652 -2.121 -4.941 1 98 143 VAL B CA 1
ATOM 2669 C C . VAL B 1 143 ? -6.16 -1.878 -4.918 1 98 143 VAL B C 1
ATOM 2671 O O . VAL B 1 143 ? -6.691 -1.134 -5.746 1 98 143 VAL B O 1
ATOM 2674 N N . SER B 1 144 ? -6.824 -2.51 -3.996 1 97.88 144 SER B N 1
ATOM 2675 C CA . SER B 1 144 ? -8.25 -2.32 -3.773 1 97.88 144 SER B CA 1
ATOM 2676 C C . SER B 1 144 ? -8.516 -1.144 -2.842 1 97.88 144 SER B C 1
ATOM 2678 O O . SER B 1 144 ? -7.734 -0.882 -1.926 1 97.88 144 SER B O 1
ATOM 2680 N N . PRO B 1 145 ? -9.594 -0.441 -3.049 1 97.38 145 PRO B N 1
ATOM 2681 C CA . PRO B 1 145 ? -9.906 0.73 -2.227 1 97.38 145 PRO B CA 1
ATOM 2682 C C . PRO B 1 145 ? -10.531 0.359 -0.884 1 97.38 145 PRO B C 1
ATOM 2684 O O . PRO B 1 145 ? -11.672 0.75 -0.599 1 97.38 145 PRO B O 1
ATOM 2687 N N . VAL B 1 146 ? -9.773 -0.314 -0.053 1 98.12 146 VAL B N 1
ATOM 2688 C CA . VAL B 1 146 ? -10.242 -0.758 1.257 1 98.12 146 VAL B CA 1
ATOM 2689 C C . VAL B 1 146 ? -9.078 -0.748 2.25 1 98.12 146 VAL B C 1
ATOM 2691 O O . VAL B 1 146 ? -7.941 -1.041 1.883 1 98.12 146 VAL B O 1
ATOM 2694 N N . VAL B 1 147 ? -9.367 -0.333 3.426 1 98.06 147 VAL B N 1
ATOM 2695 C CA . VAL B 1 147 ? -8.484 -0.547 4.562 1 98.06 147 VAL B CA 1
ATOM 2696 C C . VAL B 1 147 ? -9.016 -1.682 5.434 1 98.06 147 VAL B C 1
ATOM 2698 O O . VAL B 1 147 ? -10.117 -1.583 5.98 1 98.06 147 VAL B O 1
ATOM 2701 N N . LEU B 1 148 ? -8.234 -2.723 5.574 1 97.81 148 LEU B N 1
ATOM 2702 C CA . LEU B 1 148 ? -8.734 -3.902 6.27 1 97.81 148 LEU B CA 1
ATOM 2703 C C . LEU B 1 148 ? -8.492 -3.797 7.77 1 97.81 148 LEU B C 1
ATOM 2705 O O . LEU B 1 148 ? -9.258 -4.332 8.57 1 97.81 148 LEU B O 1
ATOM 2709 N N . GLY B 1 149 ? -7.438 -3.166 8.156 1 96.69 149 GLY B N 1
ATOM 2710 C CA . GLY B 1 149 ? -7.102 -3.012 9.562 1 96.69 149 GLY B CA 1
ATOM 2711 C C . GLY B 1 149 ? -6.289 -4.172 10.109 1 96.69 149 GLY B C 1
ATOM 2712 O O . GLY B 1 149 ? -5.945 -4.188 11.289 1 96.69 149 GLY B O 1
ATOM 2713 N N . GLY B 1 150 ? -6.059 -5.188 9.352 1 96.44 150 GLY B N 1
ATOM 2714 C CA . GLY B 1 150 ? -5.293 -6.359 9.727 1 96.44 150 GLY B CA 1
ATOM 2715 C C . GLY B 1 150 ? -5.418 -7.504 8.742 1 96.44 150 GLY B C 1
ATOM 2716 O O . GLY B 1 150 ? -6.266 -7.469 7.848 1 96.44 150 GLY B O 1
ATOM 2717 N N . GLY B 1 151 ? -4.559 -8.531 9.008 1 96.44 151 GLY B N 1
ATOM 2718 C CA . GLY B 1 151 ? -4.516 -9.68 8.117 1 96.44 151 GLY B CA 1
ATOM 2719 C C . GLY B 1 151 ? -3.107 -10.133 7.785 1 96.44 151 GLY B C 1
ATOM 2720 O O . GLY B 1 151 ? -2.186 -9.938 8.586 1 96.44 151 GLY B O 1
ATOM 2721 N N . THR B 1 152 ? -2.973 -10.812 6.629 1 95.94 152 THR B N 1
ATOM 2722 C CA . THR B 1 152 ? -1.658 -11.25 6.172 1 95.94 152 THR B CA 1
ATOM 2723 C C . THR B 1 152 ? -0.985 -10.164 5.336 1 95.94 152 THR B C 1
ATOM 2725 O O . THR B 1 152 ? -1.493 -9.789 4.281 1 95.94 152 THR B O 1
ATOM 2728 N N . PRO B 1 153 ? 0.146 -9.656 5.82 1 96.5 153 PRO B N 1
ATOM 2729 C CA . PRO B 1 153 ? 0.824 -8.633 5.027 1 96.5 153 PRO B CA 1
ATOM 2730 C C . PRO B 1 153 ? 1.372 -9.164 3.709 1 96.5 153 PRO B C 1
ATOM 2732 O O . PRO B 1 153 ? 1.833 -10.312 3.646 1 96.5 153 PRO B O 1
ATOM 2735 N N . LEU B 1 154 ? 1.3 -8.328 2.686 1 96.88 154 LEU B N 1
ATOM 2736 C CA . LEU B 1 154 ? 1.84 -8.672 1.374 1 96.88 154 LEU B CA 1
ATOM 2737 C C . LEU B 1 154 ? 3.346 -8.898 1.449 1 96.88 154 LEU B C 1
ATOM 2739 O O . LEU B 1 154 ? 3.867 -9.828 0.832 1 96.88 154 LEU B O 1
ATOM 2743 N N . PHE B 1 155 ? 4.062 -8.039 2.148 1 97.44 155 PHE B N 1
ATOM 2744 C CA . PHE B 1 155 ? 5.512 -8.102 2.27 1 97.44 155 PHE B CA 1
ATOM 2745 C C . PHE B 1 155 ? 5.918 -8.562 3.664 1 97.44 155 PHE B C 1
ATOM 2747 O O . PHE B 1 155 ? 5.293 -8.188 4.656 1 97.44 155 PHE B O 1
ATOM 2754 N N . PRO B 1 156 ? 6.945 -9.359 3.729 1 95.5 156 PRO B N 1
ATOM 2755 C CA . PRO B 1 156 ? 7.496 -9.727 5.035 1 95.5 156 PRO B CA 1
ATOM 2756 C C . PRO B 1 156 ? 8.336 -8.609 5.652 1 95.5 156 PRO B C 1
ATOM 2758 O O . PRO B 1 156 ? 8.609 -7.602 5 1 95.5 156 PRO B O 1
ATOM 2761 N N . LEU B 1 157 ? 8.648 -8.797 6.914 1 94.12 157 LEU B N 1
ATOM 2762 C CA . LEU B 1 157 ? 9.688 -7.941 7.477 1 94.12 157 LEU B CA 1
ATOM 2763 C C . LEU B 1 157 ? 11.023 -8.18 6.781 1 94.12 157 LEU B C 1
ATOM 2765 O O . LEU B 1 157 ? 11.352 -9.312 6.438 1 94.12 157 LEU B O 1
ATOM 2769 N N . LEU B 1 158 ? 11.695 -7.152 6.508 1 96.06 158 LEU B N 1
ATOM 2770 C CA . LEU B 1 158 ? 12.969 -7.23 5.805 1 96.06 158 LEU B CA 1
ATOM 2771 C C . LEU B 1 158 ? 14.062 -6.5 6.578 1 96.06 158 LEU B C 1
ATOM 2773 O O . LEU B 1 158 ? 13.805 -5.473 7.207 1 96.06 158 LEU B O 1
ATOM 2777 N N . ASP B 1 159 ? 15.297 -6.953 6.441 1 93 159 ASP B N 1
ATOM 2778 C CA . ASP B 1 159 ? 16.453 -6.305 7.066 1 93 159 ASP B CA 1
ATOM 2779 C C . ASP B 1 159 ? 16.938 -5.125 6.23 1 93 159 ASP B C 1
ATOM 2781 O O . ASP B 1 159 ? 17.531 -4.184 6.762 1 93 159 ASP B O 1
ATOM 2785 N N . LYS B 1 160 ? 16.734 -5.289 4.969 1 93.94 160 LYS B N 1
ATOM 2786 C CA . LYS B 1 160 ? 17.141 -4.246 4.027 1 93.94 160 LYS B CA 1
ATOM 2787 C C . LYS B 1 160 ? 15.969 -3.83 3.135 1 93.94 160 LYS B C 1
ATOM 2789 O O . LYS B 1 160 ? 15.18 -4.672 2.705 1 93.94 160 LYS B O 1
ATOM 2794 N N . ARG B 1 161 ? 15.914 -2.57 2.914 1 96.25 161 ARG B N 1
ATOM 2795 C CA . ARG B 1 161 ? 14.859 -2.117 2.016 1 96.25 161 ARG B CA 1
ATOM 2796 C C . ARG B 1 161 ? 15.125 -2.562 0.583 1 96.25 161 ARG B C 1
ATOM 2798 O O . ARG B 1 161 ? 16.266 -2.852 0.221 1 96.25 161 ARG B O 1
ATOM 2805 N N . ILE B 1 162 ? 14.164 -2.65 -0.243 1 97.31 162 ILE B N 1
ATOM 2806 C CA . ILE B 1 162 ? 14.234 -2.963 -1.666 1 97.31 162 ILE B CA 1
ATOM 2807 C C . ILE B 1 162 ? 13.844 -1.732 -2.482 1 97.31 162 ILE B C 1
ATOM 2809 O O . ILE B 1 162 ? 12.719 -1.23 -2.359 1 97.31 162 ILE B O 1
ATOM 2813 N N . GLN B 1 163 ? 14.781 -1.241 -3.275 1 96.94 163 GLN B N 1
ATOM 2814 C CA . GLN B 1 163 ? 14.484 -0.131 -4.176 1 96.94 163 GLN B CA 1
ATOM 2815 C C . GLN B 1 163 ? 13.891 -0.629 -5.488 1 96.94 163 GLN B C 1
ATOM 2817 O O . GLN B 1 163 ? 14.438 -1.538 -6.121 1 96.94 163 GLN B O 1
ATOM 2822 N N . LEU B 1 164 ? 12.797 -0.006 -5.879 1 98 164 LEU B N 1
ATOM 2823 C CA . LEU B 1 164 ? 12.078 -0.428 -7.078 1 98 164 LEU B CA 1
ATOM 2824 C C . LEU B 1 164 ? 11.844 0.752 -8.016 1 98 164 LEU B C 1
ATOM 2826 O O . LEU B 1 164 ? 12.211 1.886 -7.695 1 98 164 LEU B O 1
ATOM 2830 N N . ARG B 1 165 ? 11.383 0.444 -9.164 1 96.88 165 ARG B N 1
ATOM 2831 C CA . ARG B 1 165 ? 10.93 1.427 -10.141 1 96.88 165 ARG B CA 1
ATOM 2832 C C . ARG B 1 165 ? 9.547 1.068 -10.68 1 96.88 165 ARG B C 1
ATOM 2834 O O . ARG B 1 165 ? 9.258 -0.103 -10.938 1 96.88 165 ARG B O 1
ATOM 2841 N N . LEU B 1 166 ? 8.719 2.08 -10.812 1 97.06 166 LEU B N 1
ATOM 2842 C CA . LEU B 1 166 ? 7.391 1.879 -11.383 1 97.06 166 LEU B CA 1
ATOM 2843 C C . LEU B 1 166 ? 7.469 1.651 -12.883 1 97.06 166 LEU B C 1
ATOM 2845 O O . LEU B 1 166 ? 7.977 2.5 -13.617 1 97.06 166 LEU B O 1
ATOM 2849 N N . ALA B 1 167 ? 6.938 0.572 -13.32 1 96.94 167 ALA B N 1
ATOM 2850 C CA . ALA B 1 167 ? 7.027 0.222 -14.734 1 96.94 167 ALA B CA 1
ATOM 2851 C C . ALA B 1 167 ? 5.695 0.458 -15.445 1 96.94 167 ALA B C 1
ATOM 2853 O O . ALA B 1 167 ? 5.664 0.755 -16.641 1 96.94 167 ALA B O 1
ATOM 2854 N N . GLU B 1 168 ? 4.629 0.308 -14.664 1 95.88 168 GLU B N 1
ATOM 2855 C CA . GLU B 1 168 ? 3.309 0.379 -15.273 1 95.88 168 GLU B CA 1
ATOM 2856 C C . GLU B 1 168 ? 2.23 0.676 -14.242 1 95.88 168 GLU B C 1
ATOM 2858 O O . GLU B 1 168 ? 2.324 0.229 -13.094 1 95.88 168 GLU B O 1
ATOM 2863 N N . THR B 1 169 ? 1.243 1.472 -14.648 1 95.94 169 THR B N 1
ATOM 2864 C CA . THR B 1 169 ? 0 1.623 -13.898 1 95.94 169 THR B CA 1
ATOM 2865 C C . THR B 1 169 ? -1.207 1.393 -14.805 1 95.94 169 THR B C 1
ATOM 2867 O O . THR B 1 169 ? -1.189 1.767 -15.984 1 95.94 169 THR B O 1
ATOM 2870 N N . LYS B 1 170 ? -2.158 0.814 -14.281 1 95.56 170 LYS B N 1
ATOM 2871 C CA . LYS B 1 170 ? -3.432 0.628 -14.969 1 95.56 170 LYS B CA 1
ATOM 2872 C C . LYS B 1 170 ? -4.605 0.812 -14.016 1 95.56 170 LYS B C 1
ATOM 2874 O O . LYS B 1 170 ? -4.559 0.362 -12.867 1 95.56 170 LYS B O 1
ATOM 2879 N N . HIS B 1 171 ? -5.645 1.472 -14.547 1 95.06 171 HIS B N 1
ATOM 2880 C CA . HIS B 1 171 ? -6.852 1.7 -13.758 1 95.06 171 HIS B CA 1
ATOM 2881 C C . HIS B 1 171 ? -7.977 0.762 -14.195 1 95.06 171 HIS B C 1
ATOM 2883 O O . HIS B 1 171 ? -8.312 0.688 -15.375 1 95.06 171 HIS B O 1
ATOM 2889 N N . PHE B 1 172 ? -8.477 0.111 -13.281 1 95.69 172 PHE B N 1
ATOM 2890 C CA . PHE B 1 172 ? -9.719 -0.639 -13.461 1 95.69 172 PHE B CA 1
ATOM 2891 C C . PHE B 1 172 ? -10.875 0.057 -12.758 1 95.69 172 PHE B C 1
ATOM 2893 O O . PHE B 1 172 ? -10.766 1.219 -12.359 1 95.69 172 PHE B O 1
ATOM 2900 N N . ASP B 1 173 ? -11.992 -0.572 -12.742 1 92.06 173 ASP B N 1
ATOM 2901 C CA . ASP B 1 173 ? -13.164 0.082 -12.172 1 92.06 173 ASP B CA 1
ATOM 2902 C C . ASP B 1 173 ? -12.906 0.514 -10.727 1 92.06 173 ASP B C 1
ATOM 2904 O O . ASP B 1 173 ? -13.039 1.692 -10.398 1 92.06 173 ASP B O 1
ATOM 2908 N N . LYS B 1 174 ? -12.375 -0.393 -9.906 1 92.5 174 LYS B N 1
ATOM 2909 C CA . LYS B 1 174 ? -12.18 -0.095 -8.492 1 92.5 174 LYS B CA 1
ATOM 2910 C C . LYS B 1 174 ? -10.711 -0.245 -8.094 1 92.5 174 LYS B C 1
ATOM 2912 O O . LYS B 1 174 ? -10.297 0.241 -7.043 1 92.5 174 LYS B O 1
ATOM 2917 N N . VAL B 1 175 ? -9.961 -0.888 -8.906 1 96.62 175 VAL B N 1
ATOM 2918 C CA . VAL B 1 175 ? -8.625 -1.343 -8.539 1 96.62 175 VAL B CA 1
ATOM 2919 C C . VAL B 1 175 ? -7.574 -0.594 -9.359 1 96.62 175 VAL B C 1
ATOM 2921 O O . VAL B 1 175 ? -7.773 -0.348 -10.555 1 96.62 175 VAL B O 1
ATOM 2924 N N . VAL B 1 176 ? -6.496 -0.222 -8.742 1 97 176 VAL B N 1
ATOM 2925 C CA . VAL B 1 176 ? -5.336 0.324 -9.438 1 97 176 VAL B CA 1
ATOM 2926 C C . VAL B 1 176 ? -4.223 -0.722 -9.484 1 97 176 VAL B C 1
ATOM 2928 O O . VAL B 1 176 ? -3.82 -1.26 -8.453 1 97 176 VAL B O 1
ATOM 2931 N N . HIS B 1 177 ? -3.797 -1.002 -10.68 1 97.69 177 HIS B N 1
ATOM 2932 C CA . HIS B 1 177 ? -2.662 -1.896 -10.883 1 97.69 177 HIS B CA 1
ATOM 2933 C C . HIS B 1 177 ? -1.352 -1.116 -10.945 1 97.69 177 HIS B C 1
ATOM 2935 O O . HIS B 1 177 ? -1.26 -0.106 -11.648 1 97.69 177 HIS B O 1
ATOM 2941 N N . MET B 1 178 ? -0.374 -1.528 -10.164 1 97.75 178 MET B N 1
ATOM 2942 C CA . MET B 1 178 ? 0.984 -0.994 -10.219 1 97.75 178 MET B CA 1
ATOM 2943 C C . MET B 1 178 ? 2.006 -2.115 -10.375 1 97.75 178 MET B C 1
ATOM 2945 O O . MET B 1 178 ? 2.027 -3.057 -9.578 1 97.75 178 MET B O 1
ATOM 2949 N N . ARG B 1 179 ? 2.781 -1.991 -11.391 1 98.06 179 ARG B N 1
ATOM 2950 C CA . ARG B 1 179 ? 3.859 -2.945 -11.633 1 98.06 179 ARG B CA 1
ATOM 2951 C C . ARG B 1 179 ? 5.219 -2.326 -11.328 1 98.06 179 ARG B C 1
ATOM 2953 O O . ARG B 1 179 ? 5.566 -1.28 -11.875 1 98.06 179 ARG B O 1
ATOM 2960 N N . TYR B 1 180 ? 5.91 -2.998 -10.438 1 98.25 180 TYR B N 1
ATOM 2961 C CA . TYR B 1 180 ? 7.23 -2.525 -10.039 1 98.25 180 TYR B CA 1
ATOM 2962 C C . TYR B 1 180 ? 8.312 -3.533 -10.422 1 98.25 180 TYR B C 1
ATOM 2964 O O . TYR B 1 180 ? 8.094 -4.742 -10.336 1 98.25 180 TYR B O 1
ATOM 2972 N N . VAL B 1 181 ? 9.438 -2.986 -10.805 1 97.75 181 VAL B N 1
ATOM 2973 C CA . VAL B 1 181 ? 10.602 -3.803 -11.141 1 97.75 181 VAL B CA 1
ATOM 2974 C C . VAL B 1 181 ? 11.812 -3.338 -10.328 1 97.75 181 VAL B C 1
ATOM 2976 O O . VAL B 1 181 ? 11.797 -2.25 -9.75 1 97.75 181 VAL B O 1
ATOM 2979 N N . LEU B 1 182 ? 12.75 -4.285 -10.188 1 93.06 182 LEU B N 1
ATOM 2980 C CA . LEU B 1 182 ? 13.961 -3.898 -9.477 1 93.06 182 LEU B CA 1
ATOM 2981 C C . LEU B 1 182 ? 14.625 -2.695 -10.141 1 93.06 182 LEU B C 1
ATOM 2983 O O . LEU B 1 182 ? 14.609 -2.574 -11.367 1 93.06 182 LEU B O 1
ATOM 2987 N N . ASP B 1 183 ? 15.008 -1.702 -9.289 1 83.81 183 ASP B N 1
ATOM 2988 C CA . ASP B 1 183 ? 15.641 -0.489 -9.797 1 83.81 183 ASP B CA 1
ATOM 2989 C C . ASP B 1 183 ? 16.953 -0.811 -10.508 1 83.81 183 ASP B C 1
ATOM 2991 O O . ASP B 1 183 ? 17.656 -1.744 -10.125 1 83.81 183 ASP B O 1
#

Secondary structure (DSSP, 8-state):
--EEEEEEEE-TTSBSS-TTS--TT----HHHHHHHHHHHHH-SEEEEEHHHHHHHHHHGGG--TTS-HHHHHHHHHHHHS-EEEE-SS-----SSEEEE-S-HHHHHHHHHHT-SSEEEEESHHHHHHHGGGT---EEEEEE-SEE-SSS-BSS---SS-EEEEEEEEEE-SS-EEEEEEE-/--EEEEEEEE-TTSBSS-TTS--TT----HHHHHHHHHHHHH-SEEEEEHHHHHHHHHHGGG--TTS-HHHHHHHHHHHHS-EEEE-SS-----SSEEEE-S-HHHHHHHHHHT-SSEEEEESHHHHHHHGGGT---EEEEEE-SEE-SSS-BSS---SS-EEEEEEEEEE-SS-EEEEEEE-

Nearest PDB structures (foldseek):
  3ky8-assembly1_B  TM=8.192E-01  e=8.175E-15  Shewanella loihica PV-4
  8jsv-assembly5_J  TM=8.092E-01  e=6.461E-14  Leptospira interrogans serovar Pomona
  1d1g-assembly1_B  TM=7.916E-01  e=1.760E-13  Thermotoga maritima
  3kjr-assembly1_B  TM=6.444E-01  e=6.062E-10  Babesia bovis T2Bo
  3i3r-assembly1_A  TM=6.383E-01  e=3.090E-09  Babesia bovis T2Bo

Foldseek 3Di:
DAAEEEEAAAEPVFARAFAVRDNPLRDDDPVVLVVVLVVLLQAQEEEEEPVVQVVLVVDLCCPDPPDDPSSVSVSVSQLQHAYEYEDLPDDDDHSNYDYDDDDLQVVLVVVRVVDYGYYYYDDQVSCQVHVQVVSHFKYKYWYAHDDRPDHHGNYDDYPDDFDWDWDDWDDDPGIIITMIGGD/DAAEEEEAAAEPVFARAFAVRDNPLRDDDPVVLVVVLVVLLQAQEEEEEPVVQVVLVVDLCCPDPPDDPSSVSVSVSVLQHAYEYEDLPDDDDHSNYDYDDDDLQVVLVVVRVVDYGYYYYDDQVSCQVHVQVVSHFKYKYWYAHDDRPDHHGNYDDYPDDFDWDWDDWDDDPGIIITMIGGD

Organism: Nocardia brasiliensis (strain ATCC 700358 / HUJEG-1) (NCBI:txid1133849)